Protein AF-A0A2E8UFW9-F1 (afdb_monomer)

Sequence (255 aa):
NLSNNISNIPIEFLPNAILEKDVGLELVCAWSDEFGTTNLWYRLLNIGKPVLAMAGTDMFVDFQRTPAIGSARIYAKHKSKNVNWSDYIESVKNGASFVTNGPMIEFKLNKTIEHGDIIKSGEQQFTLKVFSSVPVDKVEIIINGTSVKEFTGIKKGENKTFSGLLDIPSGGWIAARATGGETTWPSMDSYPFAHTSPIWINFVGSTEPNAKRVASEELTFAINELKNIAQETYKGENITALLEQFERAQDALKN

Solvent-accessible surface area (backbone atoms only — not comparable to full-atom values): 13566 Å² total; per-residue (Å²): 116,72,86,84,51,50,90,77,50,62,74,63,47,63,34,45,51,67,70,50,79,89,37,67,46,61,37,32,38,64,92,57,52,46,66,64,43,42,55,54,50,39,33,42,32,23,62,31,31,73,61,31,78,30,32,39,29,78,69,58,91,90,52,97,88,56,52,57,88,67,33,18,32,60,52,53,57,67,96,57,94,64,95,49,71,67,58,41,51,51,19,41,76,49,24,26,26,34,29,24,43,60,39,46,79,49,56,28,39,72,85,74,45,37,38,37,39,71,40,74,56,44,79,42,44,38,40,41,36,41,38,22,84,44,28,28,49,35,31,36,36,30,45,71,76,38,78,78,42,80,40,78,44,43,56,62,66,37,72,50,75,48,72,53,79,44,80,39,58,92,33,12,37,36,33,40,38,38,33,37,37,68,56,46,88,90,45,64,56,93,44,32,34,23,40,45,21,48,24,22,26,75,38,89,33,24,64,29,66,65,48,20,52,55,25,36,55,56,50,50,53,47,49,53,52,36,51,53,49,48,54,63,74,46,62,92,58,93,53,63,72,59,55,53,41,47,51,54,30,52,57,60,60,76,110

Secondary structure (DSSP, 8-state):
-GGGSGGGS-TTHHHHHHHSSS-EEEEEETT--HHHHHHHHHHHHHTT--PEEEEE----TT-TTSPPTTSSEEEE--SSSS--HHHHHHHHHTT-EEEESS-EEEEEETTTB-TT-EE-SEEEEEEEEEE-SS-EEEEEEEETTEEEEEEEEE-TT-EEEEEEEEEE-SSEEEEEEEE-----TT--SSS-EEEEPPEEESSSS---HHHHHHHHHHHHHHHHHHHHHHHHHTTTS--HHHHHHHHHHHHHHH-

pLDDT: mean 94.28, std 6.42, range [56.5, 98.81]

Radius of gyration: 18.72 Å; Cα contacts (8 Å, |Δi|>4): 569; chains: 1; bounding box: 43×46×54 Å

Nearest PDB structures (foldseek):
  5vg1-assembly2_B  TM=4.167E-01  e=3.992E-03  Jonesia denitrificans DSM 20603
  5gm6-assembly1_B  TM=4.170E-01  e=8.442E-03  Saccharomyces cerevisiae S288C
  6aee-assembly2_H  TM=4.920E-01  e=4.017E+00  Homo sapiens
  5h9x-assembly1_A  TM=3.356E-01  e=1.693E+00  Paenibacillus barengoltzii
  5h9y-assembly1_A  TM=3.653E-01  e=4.255E+00  Paenibacillus barengoltzii

Foldseek 3Di:
DLVVCLVVDPLCQLLCQQPHAAAEFELAEWPDDNVNSVLLVLLSLLLFRQHFHDHAHPDDPPDPQGQDGPLKDKDFDAPDPDDDPVRRSVRRSLLNIKIWSWKDKFKDWPVPDGTSAEDAFFKTKIKIKIFGQFWWQWKFKDWSRDGPDIDGTGHHGDIDMDIDMDGGDRWGWMKMKIWAGDDDPPNRDPITIMIGHTHGYRDRGTPDVVSLVVSLVSSLVSLVVSLVVCCVVQPPHPPPVSNVSSVVSNVSSVD

Structure (mmCIF, N/CA/C/O backbone):
data_AF-A0A2E8UFW9-F1
#
_entry.id   AF-A0A2E8UFW9-F1
#
loop_
_atom_site.group_PDB
_atom_site.id
_atom_site.type_symbol
_atom_site.label_atom_id
_atom_site.label_alt_id
_atom_site.label_comp_id
_atom_site.label_asym_id
_atom_site.label_entity_id
_atom_site.label_seq_id
_atom_site.pdbx_PDB_ins_code
_atom_site.Cartn_x
_atom_site.Cartn_y
_atom_site.Cartn_z
_atom_site.occupancy
_atom_site.B_iso_or_equiv
_atom_site.auth_seq_id
_atom_site.auth_comp_id
_atom_site.auth_asym_id
_atom_site.auth_atom_id
_atom_site.pdbx_PDB_model_num
ATOM 1 N N . ASN A 1 1 ? -7.529 -5.297 -13.301 1.00 56.50 1 ASN A N 1
ATOM 2 C CA . ASN A 1 1 ? -6.677 -6.357 -13.877 1.00 56.50 1 ASN A CA 1
ATOM 3 C C . ASN A 1 1 ? -5.388 -5.691 -14.331 1.00 56.50 1 ASN A C 1
ATOM 5 O O . ASN A 1 1 ? -5.497 -4.732 -15.086 1.00 56.50 1 ASN A O 1
ATOM 9 N N . LEU A 1 2 ? -4.222 -6.114 -13.825 1.00 70.94 2 LEU A N 1
ATOM 10 C CA . LEU A 1 2 ? -2.937 -5.456 -14.111 1.00 70.94 2 LEU A CA 1
ATOM 11 C C . LEU A 1 2 ? -2.675 -5.375 -15.622 1.00 70.94 2 LEU A C 1
ATOM 13 O O . LEU A 1 2 ? -2.232 -4.338 -16.098 1.00 70.94 2 LEU A O 1
ATOM 17 N N . SER A 1 3 ? -3.058 -6.414 -16.372 1.00 65.69 3 SER A N 1
ATOM 18 C CA . SER A 1 3 ? -2.831 -6.536 -17.817 1.00 65.69 3 SER A CA 1
ATOM 19 C C . SER A 1 3 ? -3.345 -5.367 -18.658 1.00 65.69 3 SER A C 1
ATOM 21 O O . SER A 1 3 ? -2.767 -5.069 -19.694 1.00 65.69 3 SER A O 1
ATOM 23 N N . ASN A 1 4 ? -4.420 -4.699 -18.233 1.00 68.31 4 ASN A N 1
ATOM 24 C CA . ASN A 1 4 ? -5.070 -3.669 -19.047 1.00 68.31 4 ASN A CA 1
ATOM 25 C C . ASN A 1 4 ? -4.434 -2.282 -18.890 1.00 68.31 4 ASN A C 1
ATOM 27 O O . ASN A 1 4 ? -4.731 -1.401 -19.686 1.00 68.31 4 ASN A O 1
ATOM 31 N N . ASN A 1 5 ? -3.583 -2.088 -17.875 1.00 80.94 5 ASN A N 1
ATOM 32 C CA . ASN A 1 5 ? -3.066 -0.773 -17.487 1.00 80.94 5 ASN A CA 1
ATOM 33 C C . ASN A 1 5 ? -1.530 -0.735 -17.397 1.00 80.94 5 ASN A C 1
ATOM 35 O O . ASN A 1 5 ? -0.984 0.193 -16.806 1.00 80.94 5 ASN A O 1
ATOM 39 N N . ILE A 1 6 ? -0.817 -1.723 -17.954 1.00 88.62 6 ILE A N 1
ATOM 40 C CA . ILE A 1 6 ? 0.654 -1.794 -17.859 1.00 88.62 6 ILE A CA 1
ATOM 41 C C . ILE A 1 6 ? 1.316 -0.556 -18.469 1.00 88.62 6 ILE A C 1
ATOM 43 O O . ILE A 1 6 ? 2.269 -0.040 -17.898 1.00 88.62 6 ILE A O 1
ATOM 47 N N . SER A 1 7 ? 0.771 -0.031 -19.569 1.00 87.06 7 SER A N 1
ATOM 48 C CA . SER A 1 7 ? 1.271 1.185 -20.223 1.00 87.06 7 SER A CA 1
ATOM 49 C C . SER A 1 7 ? 1.233 2.434 -19.337 1.00 87.06 7 SER A C 1
ATOM 51 O O . SER A 1 7 ? 1.898 3.413 -19.656 1.00 87.06 7 SER A O 1
ATOM 53 N N . ASN A 1 8 ? 0.458 2.420 -18.247 1.00 89.44 8 ASN A N 1
ATOM 54 C CA . ASN A 1 8 ? 0.370 3.535 -17.303 1.00 89.44 8 ASN A CA 1
ATOM 55 C C . ASN A 1 8 ? 1.422 3.438 -16.186 1.00 89.44 8 ASN A C 1
ATOM 57 O O . ASN A 1 8 ? 1.551 4.362 -15.387 1.00 89.44 8 ASN A O 1
ATOM 61 N N . ILE A 1 9 ? 2.156 2.325 -16.097 1.00 93.12 9 ILE A N 1
ATOM 62 C CA . ILE A 1 9 ? 3.259 2.165 -15.151 1.00 93.12 9 ILE A CA 1
ATOM 63 C C . ILE A 1 9 ? 4.507 2.801 -15.777 1.00 93.12 9 ILE A C 1
ATOM 65 O O . ILE A 1 9 ? 4.855 2.442 -16.905 1.00 93.12 9 ILE A O 1
ATOM 69 N N . PRO A 1 10 ? 5.222 3.701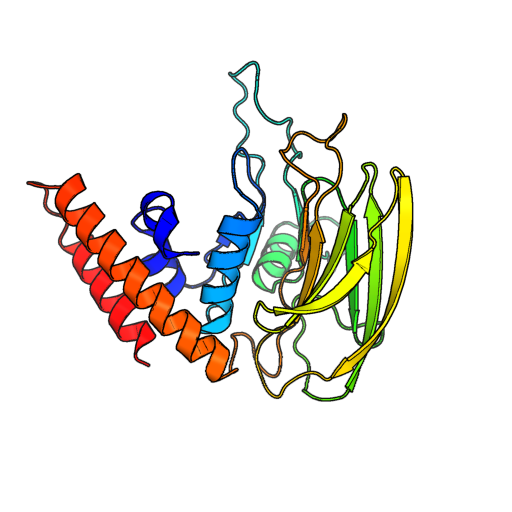 -15.074 1.00 93.00 10 PRO A N 1
ATOM 70 C CA . PRO A 1 10 ? 6.480 4.233 -15.583 1.00 93.00 10 PRO A CA 1
ATOM 71 C C . PRO A 1 10 ? 7.468 3.101 -15.893 1.00 93.00 10 PRO A C 1
ATOM 73 O O . PRO A 1 10 ? 7.648 2.196 -15.077 1.00 93.00 10 PRO A O 1
ATOM 76 N N . ILE A 1 11 ? 8.118 3.169 -17.058 1.00 95.12 11 ILE A N 1
ATOM 77 C CA . ILE A 1 11 ? 8.940 2.084 -17.630 1.00 95.12 11 ILE A CA 1
ATOM 78 C C . ILE A 1 11 ? 9.952 1.521 -16.621 1.00 95.12 11 ILE A C 1
ATOM 80 O O . ILE A 1 11 ? 10.077 0.307 -16.468 1.00 95.12 11 ILE A O 1
ATOM 84 N N . GLU A 1 12 ? 10.638 2.399 -15.892 1.00 94.44 12 GLU A N 1
ATOM 85 C CA . GLU A 1 12 ? 11.695 2.023 -14.947 1.00 94.44 12 GLU A CA 1
ATOM 86 C C . GLU A 1 12 ? 11.180 1.672 -13.545 1.00 94.44 12 GLU A C 1
ATOM 88 O O . GLU A 1 12 ? 11.941 1.188 -12.705 1.00 94.44 12 GLU A O 1
ATOM 93 N N . PHE A 1 13 ? 9.897 1.906 -13.253 1.00 96.38 13 PHE A N 1
ATOM 94 C CA . PHE A 1 13 ? 9.394 1.801 -11.886 1.00 96.38 13 PHE A CA 1
ATOM 95 C C . PHE A 1 13 ? 9.464 0.369 -11.345 1.00 96.38 13 PHE A C 1
ATOM 97 O O . PHE A 1 13 ? 9.980 0.176 -10.246 1.00 96.38 13 PHE A O 1
ATOM 104 N N . LEU A 1 14 ? 8.996 -0.646 -12.088 1.00 97.31 14 LEU A N 1
ATOM 105 C CA . LEU A 1 14 ? 9.020 -2.030 -11.582 1.00 97.31 14 LEU A CA 1
ATOM 106 C C . LEU A 1 14 ? 10.442 -2.554 -11.353 1.00 97.31 14 LEU A C 1
ATOM 108 O O . LEU A 1 14 ? 10.684 -3.089 -10.268 1.00 97.31 14 LEU A O 1
ATOM 112 N N . PRO A 1 15 ? 11.397 -2.395 -12.294 1.00 97.00 15 PRO A N 1
ATOM 113 C CA . PRO A 1 15 ? 12.772 -2.799 -12.034 1.00 97.00 15 PRO A CA 1
ATOM 114 C C . PRO A 1 15 ? 13.376 -2.095 -10.816 1.00 97.00 15 PRO A C 1
ATOM 116 O O . PRO A 1 15 ? 13.960 -2.764 -9.965 1.00 97.00 15 PRO A O 1
ATOM 119 N N . ASN A 1 16 ? 13.169 -0.781 -10.671 1.00 96.81 16 ASN A N 1
ATOM 120 C CA . ASN A 1 16 ? 13.630 -0.030 -9.501 1.00 96.81 16 ASN A CA 1
ATOM 121 C C . ASN A 1 16 ? 12.990 -0.547 -8.203 1.00 96.81 16 ASN A C 1
ATOM 123 O O . ASN A 1 16 ? 13.700 -0.862 -7.254 1.00 96.81 16 ASN A O 1
ATOM 127 N N . ALA A 1 17 ? 11.666 -0.710 -8.165 1.00 97.69 17 ALA A N 1
ATOM 128 C CA . ALA A 1 17 ? 10.938 -1.179 -6.985 1.00 97.69 17 ALA A CA 1
ATOM 129 C C . ALA A 1 17 ? 11.324 -2.605 -6.551 1.00 97.69 17 ALA A C 1
ATOM 131 O O . ALA A 1 17 ? 11.192 -2.962 -5.379 1.00 97.69 17 ALA A O 1
ATOM 132 N N . ILE A 1 18 ? 11.795 -3.434 -7.486 1.00 97.69 18 ILE A N 1
ATOM 133 C CA . ILE A 1 18 ? 12.258 -4.796 -7.206 1.00 97.69 18 ILE A CA 1
ATOM 134 C C . ILE A 1 18 ? 13.720 -4.811 -6.755 1.00 97.69 18 ILE A C 1
ATOM 136 O O . ILE A 1 18 ? 14.075 -5.597 -5.874 1.00 97.69 18 ILE A O 1
ATOM 140 N N . LEU A 1 19 ? 14.581 -3.995 -7.355 1.00 97.19 19 LEU A N 1
ATOM 141 C CA . LEU A 1 19 ? 16.027 -4.073 -7.140 1.00 97.19 19 LEU A CA 1
ATOM 142 C C . LEU A 1 19 ? 16.510 -3.189 -5.992 1.00 97.19 19 LEU A C 1
ATOM 144 O O . LEU A 1 19 ? 17.417 -3.584 -5.259 1.00 97.19 19 LEU A O 1
ATOM 148 N N . GLU A 1 20 ? 15.882 -2.033 -5.811 1.00 96.69 20 GLU A N 1
ATOM 149 C CA . GLU A 1 20 ? 16.347 -1.002 -4.896 1.00 96.69 20 GLU A CA 1
ATOM 150 C C . GLU A 1 20 ? 15.612 -1.036 -3.552 1.00 96.69 20 GLU A C 1
ATOM 152 O O . GLU A 1 20 ? 14.535 -1.617 -3.388 1.00 96.69 20 GLU A O 1
ATOM 157 N N . LYS A 1 21 ? 16.234 -0.413 -2.550 1.00 93.69 21 LYS A N 1
ATOM 158 C CA . LYS A 1 21 ? 15.649 -0.213 -1.219 1.00 93.69 21 LYS A CA 1
ATOM 159 C C . LYS A 1 21 ? 15.054 1.185 -1.114 1.00 93.69 21 LYS A C 1
ATOM 161 O O . LYS A 1 21 ? 15.438 2.080 -1.857 1.00 93.69 21 LYS A O 1
ATOM 166 N N . ASP A 1 22 ? 14.151 1.365 -0.154 1.00 92.50 22 ASP A N 1
ATOM 167 C CA . ASP A 1 22 ? 13.522 2.655 0.156 1.00 92.50 22 ASP A CA 1
ATOM 168 C C . ASP A 1 22 ? 12.801 3.306 -1.042 1.00 92.50 22 ASP A C 1
ATOM 170 O O . ASP A 1 22 ? 12.656 4.527 -1.104 1.00 92.50 22 ASP A O 1
ATOM 174 N N . VAL A 1 23 ? 12.325 2.492 -1.991 1.00 96.75 23 VAL A N 1
ATOM 175 C CA . VAL A 1 23 ? 11.481 2.960 -3.095 1.00 96.75 23 VAL A CA 1
ATOM 176 C C . VAL A 1 23 ? 10.085 3.261 -2.559 1.00 96.75 23 VAL A C 1
ATOM 178 O O . VAL A 1 23 ? 9.475 2.427 -1.887 1.00 96.75 23 VAL A O 1
ATOM 181 N N . GLY A 1 24 ? 9.579 4.452 -2.866 1.00 96.06 24 GLY A N 1
ATOM 182 C CA . GLY A 1 24 ? 8.211 4.860 -2.568 1.00 96.06 24 GLY A CA 1
ATOM 183 C C . GLY A 1 24 ? 7.308 4.773 -3.793 1.00 96.06 24 GLY A C 1
ATOM 184 O O . GLY A 1 24 ? 7.756 4.989 -4.917 1.00 96.06 24 GLY A O 1
ATOM 185 N N . LEU A 1 25 ? 6.031 4.480 -3.563 1.00 97.00 25 LEU A N 1
ATOM 186 C CA . LEU A 1 25 ? 4.977 4.544 -4.570 1.00 97.00 25 LEU A CA 1
ATOM 187 C C . LEU A 1 25 ? 3.841 5.411 -4.042 1.00 97.00 25 LEU A C 1
ATOM 189 O O . LEU A 1 25 ? 3.280 5.127 -2.981 1.00 97.00 25 LEU A O 1
ATOM 193 N N . GLU A 1 26 ? 3.510 6.472 -4.771 1.00 95.94 26 GLU A N 1
ATOM 194 C CA . GLU A 1 26 ? 2.414 7.356 -4.395 1.00 95.94 26 GLU A CA 1
ATOM 195 C C . GLU A 1 26 ? 1.072 6.666 -4.622 1.00 95.94 26 GLU A C 1
ATOM 197 O O . GLU A 1 26 ? 0.642 6.487 -5.755 1.00 95.94 26 GLU A O 1
ATOM 202 N N . LEU A 1 27 ? 0.410 6.258 -3.540 1.00 96.69 27 LEU A N 1
ATOM 203 C CA . LEU A 1 27 ? -0.924 5.655 -3.620 1.00 96.69 27 LEU A CA 1
ATOM 204 C C . LEU A 1 27 ? -2.017 6.711 -3.753 1.00 96.69 27 LEU A C 1
ATOM 206 O O . LEU A 1 27 ? -3.120 6.376 -4.160 1.00 96.69 27 LEU A O 1
ATOM 210 N N . VAL A 1 28 ? -1.710 7.944 -3.345 1.00 95.38 28 VAL A N 1
ATOM 211 C CA . VAL A 1 28 ? -2.592 9.107 -3.409 1.00 95.38 28 VAL A CA 1
ATOM 212 C C . VAL A 1 28 ? -1.786 10.249 -4.011 1.00 95.38 28 VAL A C 1
ATOM 214 O O . VAL A 1 28 ? -0.843 10.735 -3.380 1.00 95.38 28 VAL A O 1
ATOM 217 N N . CYS A 1 29 ? -2.133 10.656 -5.223 1.00 92.81 29 CYS A N 1
ATOM 218 C CA . CYS A 1 29 ? -1.464 11.721 -5.954 1.00 92.81 29 CYS A CA 1
ATOM 219 C C . CYS A 1 29 ? -2.456 12.473 -6.845 1.00 92.81 29 CYS A C 1
ATOM 221 O O . CYS A 1 29 ? -3.579 12.021 -7.067 1.00 92.81 29 CYS A O 1
ATOM 223 N N . ALA A 1 30 ? -2.067 13.638 -7.364 1.00 87.75 30 ALA A N 1
ATOM 224 C CA . ALA A 1 30 ? -2.872 14.271 -8.397 1.00 87.75 30 ALA A CA 1
ATOM 225 C C . ALA A 1 30 ? -3.030 13.319 -9.587 1.00 87.75 30 ALA A C 1
ATOM 227 O O . ALA A 1 30 ? -2.054 12.822 -10.144 1.00 87.75 30 ALA A O 1
ATOM 228 N N . TRP A 1 31 ? -4.283 13.096 -9.984 1.00 81.38 31 TRP A N 1
ATOM 229 C CA . TRP A 1 31 ? -4.638 12.309 -11.167 1.00 81.38 31 TRP A CA 1
ATOM 230 C C . TRP A 1 31 ? -4.193 10.837 -11.119 1.00 81.38 31 TRP A C 1
ATOM 232 O O . TRP A 1 31 ? -4.181 10.177 -12.161 1.00 81.38 31 TRP A O 1
ATOM 242 N N . SER A 1 32 ? -3.875 10.301 -9.934 1.00 83.44 32 SER A N 1
ATOM 243 C CA . SER A 1 32 ? -3.746 8.857 -9.747 1.00 83.44 32 SER A CA 1
ATOM 244 C C . SER A 1 32 ? -5.111 8.168 -9.732 1.00 83.44 32 SER A C 1
ATOM 246 O O . SER A 1 32 ? -6.143 8.787 -9.494 1.00 83.44 32 SER A O 1
ATOM 248 N N . ASP A 1 33 ? -5.108 6.861 -9.991 1.00 90.12 33 ASP A N 1
ATOM 249 C CA . ASP A 1 33 ? -6.184 5.974 -9.550 1.00 90.12 33 ASP A CA 1
ATOM 250 C C . ASP A 1 33 ? -5.689 5.211 -8.321 1.00 90.12 33 ASP A C 1
ATOM 252 O O . ASP A 1 33 ? -4.849 4.309 -8.435 1.00 90.12 33 ASP A O 1
ATOM 256 N N . GLU A 1 34 ? -6.200 5.568 -7.143 1.00 94.31 34 GLU A N 1
ATOM 257 C CA . GLU A 1 34 ? -5.738 5.031 -5.861 1.00 94.31 34 GLU A CA 1
ATOM 258 C C . GLU A 1 34 ? -5.883 3.504 -5.833 1.00 94.31 34 GLU A C 1
ATOM 260 O O . GLU A 1 34 ? -5.012 2.802 -5.312 1.00 94.31 34 GLU A O 1
ATOM 265 N N . PHE A 1 35 ? -6.941 2.951 -6.441 1.00 93.56 35 PHE A N 1
ATOM 266 C CA . PHE A 1 35 ? -7.123 1.504 -6.561 1.00 93.56 35 PHE A CA 1
ATOM 267 C C . PHE A 1 35 ? -6.088 0.857 -7.479 1.00 93.56 35 PHE A C 1
ATOM 269 O O . PHE A 1 35 ? -5.510 -0.169 -7.106 1.00 93.56 35 PHE A O 1
ATOM 276 N N . GLY A 1 36 ? -5.855 1.404 -8.670 1.00 92.94 36 GLY A N 1
ATOM 277 C CA . GLY A 1 36 ? -4.850 0.916 -9.611 1.00 92.94 36 GLY A CA 1
ATOM 278 C C . GLY A 1 36 ? -3.461 0.871 -8.981 1.00 92.94 36 GLY A C 1
ATOM 279 O O . GLY A 1 36 ? -2.820 -0.186 -8.966 1.00 92.94 36 GLY A O 1
ATOM 280 N N . THR A 1 37 ? -3.039 1.978 -8.371 1.00 94.75 37 THR A N 1
ATOM 281 C CA . THR A 1 37 ? -1.715 2.084 -7.754 1.00 94.75 37 THR A CA 1
ATOM 282 C C . THR A 1 37 ? -1.588 1.216 -6.503 1.00 94.75 37 THR A C 1
ATOM 284 O O . THR A 1 37 ? -0.596 0.504 -6.347 1.00 94.75 37 THR A O 1
ATOM 287 N N . THR A 1 38 ? -2.620 1.162 -5.653 1.00 97.31 38 THR A N 1
ATOM 288 C CA . THR A 1 38 ? -2.655 0.271 -4.477 1.00 97.31 38 THR A CA 1
ATOM 289 C C . THR A 1 38 ? -2.578 -1.203 -4.873 1.00 97.31 38 THR A C 1
ATOM 291 O O . THR A 1 38 ? -1.897 -1.993 -4.225 1.00 97.31 38 THR A O 1
ATOM 294 N N . ASN A 1 39 ? -3.233 -1.596 -5.965 1.00 96.38 39 ASN A N 1
ATOM 295 C CA . ASN A 1 39 ? -3.162 -2.964 -6.469 1.00 96.38 39 ASN A CA 1
ATOM 296 C C . ASN A 1 39 ? -1.750 -3.329 -6.948 1.00 96.38 39 ASN A C 1
ATOM 298 O O . ASN A 1 39 ? -1.302 -4.457 -6.721 1.00 96.38 39 ASN A O 1
ATOM 302 N N . LEU A 1 40 ? -1.041 -2.410 -7.609 1.00 97.19 40 LEU A N 1
ATOM 303 C CA . LEU A 1 40 ? 0.364 -2.623 -7.952 1.00 97.19 40 LEU A CA 1
ATOM 304 C C . LEU A 1 40 ? 1.232 -2.707 -6.690 1.00 97.19 40 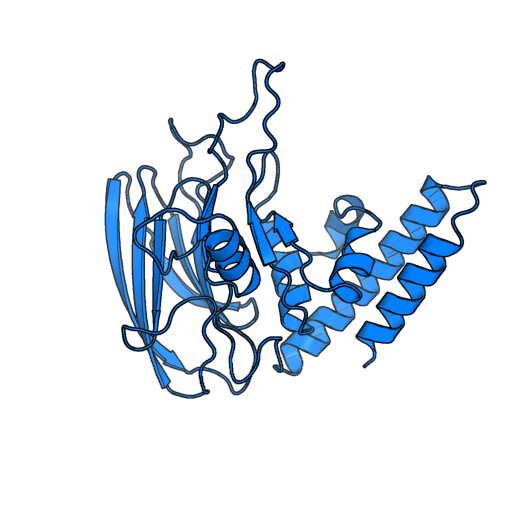LEU A C 1
ATOM 306 O O . LEU A 1 40 ? 2.044 -3.622 -6.553 1.00 97.19 40 LEU A O 1
ATOM 310 N N . TRP A 1 41 ? 1.006 -1.803 -5.740 1.00 98.25 41 TRP A N 1
ATOM 311 C CA . TRP A 1 41 ? 1.697 -1.791 -4.459 1.00 98.25 41 TRP A CA 1
ATOM 312 C C . TRP A 1 41 ? 1.549 -3.117 -3.705 1.00 98.25 41 TRP A C 1
ATOM 314 O O . TRP A 1 41 ? 2.547 -3.689 -3.277 1.00 98.25 41 TRP A O 1
ATOM 324 N N . TYR A 1 42 ? 0.342 -3.687 -3.635 1.00 98.62 42 TYR A N 1
ATOM 325 C CA . TYR A 1 42 ? 0.116 -4.995 -3.013 1.00 98.62 42 TYR A CA 1
ATOM 326 C C . TYR A 1 42 ? 0.937 -6.114 -3.653 1.00 98.62 42 TYR A C 1
ATOM 328 O O . TYR A 1 42 ? 1.440 -6.975 -2.937 1.00 98.62 42 TYR A O 1
ATOM 336 N N . ARG A 1 43 ? 1.113 -6.108 -4.980 1.00 98.12 43 ARG A N 1
ATOM 337 C CA . ARG A 1 43 ? 1.951 -7.104 -5.671 1.00 98.12 43 ARG A CA 1
ATOM 338 C C . ARG A 1 43 ? 3.406 -6.992 -5.227 1.00 98.12 43 ARG A C 1
ATOM 340 O O . ARG A 1 43 ? 4.028 -8.005 -4.925 1.00 98.12 43 ARG A O 1
ATOM 347 N N . LEU A 1 44 ? 3.915 -5.766 -5.116 1.00 98.50 44 LEU A N 1
ATOM 348 C CA . LEU A 1 44 ? 5.270 -5.493 -4.632 1.00 98.50 44 LEU A CA 1
ATOM 349 C C . LEU A 1 44 ? 5.441 -5.938 -3.169 1.00 98.50 44 LEU A C 1
ATOM 351 O O . LEU A 1 44 ? 6.398 -6.645 -2.851 1.00 98.50 44 LEU A O 1
ATOM 355 N N . LEU A 1 45 ? 4.473 -5.637 -2.297 1.00 98.62 45 LEU A N 1
ATOM 356 C CA . LEU A 1 45 ? 4.487 -6.131 -0.916 1.00 98.62 45 LEU A CA 1
ATOM 357 C C . LEU A 1 45 ? 4.466 -7.664 -0.856 1.00 98.62 45 LEU A C 1
ATOM 359 O O . LEU A 1 45 ? 5.207 -8.259 -0.072 1.00 98.62 45 LEU A O 1
ATOM 363 N N . ASN A 1 46 ? 3.643 -8.305 -1.692 1.00 98.50 46 ASN A N 1
ATOM 364 C CA . ASN A 1 46 ? 3.442 -9.753 -1.718 1.00 98.50 46 ASN A CA 1
ATOM 365 C C . ASN A 1 46 ? 4.689 -10.530 -2.160 1.00 98.50 46 ASN A C 1
ATOM 367 O O . ASN A 1 46 ? 4.907 -11.626 -1.651 1.00 98.50 46 ASN A O 1
ATOM 371 N N . ILE A 1 47 ? 5.540 -9.961 -3.023 1.00 98.00 47 ILE A N 1
ATOM 372 C CA . ILE A 1 47 ? 6.857 -10.541 -3.354 1.00 98.00 47 ILE A CA 1
ATOM 373 C C . ILE A 1 47 ? 7.943 -10.238 -2.309 1.00 98.00 47 ILE A C 1
ATOM 375 O O . ILE A 1 47 ? 9.112 -10.567 -2.510 1.00 98.00 47 ILE A O 1
ATOM 379 N N . GLY A 1 48 ? 7.580 -9.592 -1.201 1.00 97.00 48 GLY A N 1
ATOM 380 C CA . GLY A 1 48 ? 8.502 -9.278 -0.117 1.00 97.00 48 GLY A CA 1
ATOM 381 C C . GLY A 1 48 ? 9.234 -7.947 -0.259 1.00 97.00 48 GLY A C 1
ATOM 382 O O . GLY A 1 48 ? 10.173 -7.707 0.496 1.00 97.00 48 GLY A O 1
ATOM 383 N N . LYS A 1 49 ? 8.831 -7.069 -1.189 1.00 97.62 49 LYS A N 1
ATOM 384 C CA . LYS A 1 49 ? 9.436 -5.739 -1.342 1.00 97.62 49 LYS A CA 1
ATOM 385 C C . LYS A 1 49 ? 8.678 -4.720 -0.489 1.00 97.62 49 LYS A C 1
ATOM 387 O O . LYS A 1 49 ? 7.510 -4.458 -0.773 1.00 97.62 49 LYS A O 1
ATOM 392 N N . PRO A 1 50 ? 9.304 -4.127 0.546 1.00 96.69 50 PRO A N 1
ATOM 393 C CA . PRO A 1 50 ? 8.654 -3.155 1.421 1.00 96.69 50 PRO A CA 1
ATOM 394 C C . PRO A 1 50 ? 8.625 -1.769 0.761 1.00 96.69 50 PRO A C 1
ATOM 396 O O . PRO A 1 50 ? 9.219 -0.817 1.258 1.00 96.69 50 PRO A O 1
ATOM 399 N N . VAL A 1 51 ? 7.963 -1.668 -0.392 1.00 98.19 51 VAL A N 1
ATOM 400 C CA . VAL A 1 51 ? 7.770 -0.395 -1.093 1.00 98.19 51 VAL A CA 1
ATOM 401 C C . VAL A 1 51 ? 6.941 0.523 -0.202 1.00 98.19 51 VAL A C 1
ATOM 403 O O . VAL A 1 51 ? 5.899 0.118 0.318 1.00 98.19 51 VAL A O 1
ATOM 406 N N . LEU A 1 52 ? 7.412 1.748 0.004 1.00 98.00 52 LEU A N 1
ATOM 407 C CA . LEU A 1 52 ? 6.795 2.693 0.929 1.00 98.00 52 LEU A CA 1
ATOM 408 C C . LEU A 1 52 ? 5.504 3.244 0.317 1.00 98.00 52 LEU A C 1
ATOM 410 O O . LEU A 1 52 ? 5.506 3.695 -0.829 1.00 98.00 52 LEU A O 1
ATOM 414 N N . ALA A 1 53 ? 4.410 3.232 1.080 1.00 97.69 53 ALA A N 1
ATOM 415 C CA . ALA A 1 53 ? 3.203 3.953 0.693 1.00 97.69 53 ALA A CA 1
ATOM 416 C C . ALA A 1 53 ? 3.467 5.456 0.818 1.00 97.69 53 ALA A C 1
ATOM 418 O O . ALA A 1 53 ? 3.726 5.956 1.915 1.00 97.69 53 ALA A O 1
ATOM 419 N N . MET A 1 54 ? 3.395 6.164 -0.304 1.00 97.38 54 MET A N 1
ATOM 420 C CA . MET A 1 54 ? 3.630 7.602 -0.380 1.00 97.38 54 MET A CA 1
ATOM 421 C C . MET A 1 54 ? 2.363 8.340 -0.801 1.00 97.38 54 MET A C 1
ATOM 423 O O . MET A 1 54 ? 1.411 7.751 -1.320 1.00 97.38 54 MET A O 1
ATOM 427 N N . ALA A 1 55 ? 2.356 9.644 -0.563 1.00 96.75 55 ALA A N 1
ATOM 428 C CA . ALA A 1 55 ? 1.347 10.539 -1.093 1.00 96.75 55 ALA A CA 1
ATOM 429 C C . ALA A 1 55 ? 1.940 11.931 -1.276 1.00 96.75 55 ALA A C 1
ATOM 431 O O . ALA A 1 55 ? 2.675 12.413 -0.410 1.00 96.75 55 ALA A O 1
ATOM 432 N N . GLY A 1 56 ? 1.562 12.581 -2.365 1.00 93.44 56 GLY A N 1
ATOM 433 C CA . GLY A 1 56 ? 2.044 13.899 -2.735 1.00 93.44 56 GLY A CA 1
ATOM 434 C C . GLY A 1 56 ? 1.015 14.568 -3.622 1.00 93.44 56 GLY A C 1
ATOM 435 O O . GLY A 1 56 ? 0.386 13.934 -4.449 1.00 93.44 56 GLY A O 1
ATOM 436 N N . THR A 1 57 ? 0.769 15.858 -3.418 1.00 91.38 57 THR A N 1
ATOM 437 C CA . THR A 1 57 ? -0.230 16.569 -4.235 1.00 91.38 57 THR A CA 1
ATOM 438 C C . THR A 1 57 ? 0.225 16.747 -5.687 1.00 91.38 57 THR A C 1
ATOM 440 O O . THR A 1 57 ? -0.611 17.066 -6.516 1.00 91.38 57 THR A O 1
ATOM 443 N N . ASP A 1 58 ? 1.522 16.593 -5.975 1.00 90.06 58 ASP A N 1
ATOM 444 C CA . ASP A 1 58 ? 2.147 16.985 -7.247 1.00 90.06 58 ASP A CA 1
ATOM 445 C C . ASP A 1 58 ? 1.662 18.371 -7.708 1.00 90.06 58 ASP A C 1
ATOM 447 O O . ASP A 1 58 ? 0.942 18.557 -8.686 1.00 90.06 58 ASP A O 1
ATOM 451 N N . MET A 1 59 ? 1.917 19.367 -6.858 1.00 85.12 59 MET A N 1
ATOM 452 C CA . MET A 1 59 ? 1.271 20.666 -6.979 1.00 85.12 59 MET A CA 1
ATOM 453 C C . MET A 1 59 ? 1.885 21.503 -8.107 1.00 85.12 59 MET A C 1
ATOM 455 O O . MET A 1 59 ? 3.019 21.965 -7.995 1.00 85.12 59 MET A O 1
ATOM 459 N N . PHE A 1 60 ? 1.072 21.820 -9.115 1.00 86.06 60 PHE A N 1
ATOM 460 C CA . PHE A 1 60 ? 1.388 22.832 -10.125 1.00 86.06 60 PHE A CA 1
ATOM 461 C C . PHE A 1 60 ? 0.754 24.182 -9.746 1.00 86.06 60 PHE A C 1
ATOM 463 O O . PHE A 1 60 ? -0.473 24.309 -9.670 1.00 86.06 60 PHE A O 1
ATOM 470 N N . VAL A 1 61 ? 1.598 25.187 -9.477 1.00 81.50 61 VAL A N 1
ATOM 471 C CA . VAL A 1 61 ? 1.215 26.553 -9.044 1.00 81.50 61 VAL A CA 1
ATOM 472 C C . VAL A 1 61 ? 0.702 27.448 -10.175 1.00 81.50 61 VAL A C 1
ATOM 474 O O . VAL A 1 61 ? 0.108 28.491 -9.915 1.00 81.50 61 VAL A O 1
ATOM 477 N N . ASP A 1 62 ? 0.969 27.075 -11.419 1.00 84.44 62 ASP A N 1
ATOM 478 C CA . ASP A 1 62 ? 0.761 27.868 -12.631 1.00 84.44 62 ASP A CA 1
ATOM 479 C C . ASP A 1 62 ? -0.506 27.477 -13.413 1.00 84.44 62 ASP A C 1
ATOM 481 O O . ASP A 1 62 ? -0.859 28.129 -14.396 1.00 84.44 62 ASP A O 1
ATOM 485 N N . PHE A 1 63 ? -1.246 26.467 -12.945 1.00 79.50 63 PHE A N 1
ATOM 486 C CA . PHE A 1 63 ? -2.488 25.994 -13.557 1.00 79.50 63 PHE A CA 1
ATOM 487 C C . PHE A 1 63 ? -3.717 26.366 -12.719 1.00 79.50 63 PHE A C 1
ATOM 489 O O . PHE A 1 63 ? -3.756 26.191 -11.506 1.00 79.50 63 PHE A O 1
ATOM 496 N N . GLN A 1 64 ? -4.786 26.817 -13.382 1.00 74.81 64 GLN A N 1
ATOM 497 C CA . GLN A 1 64 ? -6.031 27.229 -12.716 1.00 74.81 64 GLN A CA 1
ATOM 498 C C . GLN A 1 64 ? -6.869 26.050 -12.170 1.00 74.81 64 GLN A C 1
ATOM 500 O O . GLN A 1 64 ? -7.779 26.258 -11.369 1.00 74.81 64 GLN A O 1
ATOM 505 N N . ARG A 1 65 ? -6.606 24.813 -12.613 1.00 75.81 65 ARG A N 1
ATOM 506 C CA . ARG A 1 65 ? -7.418 23.624 -12.295 1.00 75.81 65 ARG A CA 1
ATOM 507 C C . ARG A 1 65 ? -6.556 22.458 -11.806 1.00 75.81 65 ARG A C 1
ATOM 509 O O . ARG A 1 65 ? -6.562 21.386 -12.405 1.00 75.81 65 ARG A O 1
ATOM 516 N N . THR A 1 66 ? -5.826 22.677 -10.721 1.00 84.12 66 THR A N 1
ATOM 517 C CA . THR A 1 66 ? -5.028 21.647 -10.041 1.00 84.12 66 THR A CA 1
ATOM 518 C C . THR A 1 66 ? -5.535 21.401 -8.625 1.00 84.12 66 THR A C 1
ATOM 520 O O . THR A 1 66 ? -6.191 22.276 -8.043 1.00 84.12 66 THR A O 1
ATOM 523 N N . PRO A 1 67 ? -5.302 20.202 -8.062 1.00 86.50 67 PRO A N 1
ATOM 524 C CA . PRO A 1 67 ? -5.616 19.946 -6.666 1.00 86.50 67 PRO A CA 1
ATOM 525 C C . PRO A 1 67 ? -4.894 20.947 -5.754 1.00 86.50 67 PRO A C 1
ATOM 527 O O . PRO A 1 67 ? -3.720 21.262 -5.951 1.00 86.50 67 PRO A O 1
ATOM 530 N N . ALA A 1 68 ? -5.595 21.459 -4.741 1.00 87.88 68 ALA A N 1
ATOM 531 C CA . ALA A 1 68 ? -4.985 22.351 -3.762 1.00 87.88 68 ALA A CA 1
ATOM 532 C C . ALA A 1 68 ? -3.886 21.625 -2.972 1.00 87.88 68 ALA A C 1
ATOM 534 O O . ALA A 1 68 ? -3.973 20.412 -2.750 1.00 87.88 68 ALA A O 1
ATOM 535 N N . ILE A 1 69 ? -2.885 22.381 -2.498 1.00 89.44 69 ILE A N 1
ATOM 536 C CA . ILE A 1 69 ? -1.812 21.856 -1.640 1.00 89.44 69 ILE A CA 1
ATOM 537 C C . ILE A 1 69 ? -2.418 21.083 -0.470 1.00 89.44 69 ILE A C 1
ATOM 539 O O . ILE A 1 69 ? -3.269 21.592 0.263 1.00 89.44 69 ILE A O 1
ATOM 543 N N . GLY A 1 70 ? -1.927 19.861 -0.277 1.00 89.94 70 GLY A N 1
ATOM 544 C CA . GLY A 1 70 ? -2.357 18.997 0.810 1.00 89.94 70 GLY A CA 1
ATOM 545 C C . GLY A 1 70 ? -3.664 18.272 0.520 1.00 89.94 70 GLY A C 1
ATOM 546 O O . GLY A 1 70 ? -4.262 17.763 1.460 1.00 89.94 70 GLY A O 1
ATOM 547 N N . SER A 1 71 ? -4.115 18.211 -0.734 1.00 91.25 71 SER A N 1
ATOM 548 C CA . SER A 1 71 ? -5.195 17.312 -1.166 1.00 91.25 71 SER A CA 1
ATOM 549 C C . SER A 1 71 ? -4.782 15.847 -1.054 1.00 91.25 71 SER A C 1
ATOM 551 O O . SER A 1 71 ? -5.589 15.059 -0.588 1.00 91.25 71 SER A O 1
ATOM 553 N N . ALA A 1 72 ? -3.520 15.515 -1.336 1.00 95.12 72 ALA A N 1
ATOM 554 C CA . ALA A 1 72 ? -2.894 14.231 -1.019 1.00 95.12 72 ALA A CA 1
ATOM 555 C C . ALA A 1 72 ? -1.868 14.399 0.111 1.00 95.12 72 ALA A C 1
ATOM 557 O O . ALA A 1 72 ? -1.067 15.340 0.097 1.00 95.12 72 ALA A O 1
ATOM 558 N N . ARG A 1 73 ? -1.918 13.522 1.121 1.00 95.75 73 ARG A N 1
ATOM 559 C CA . ARG A 1 73 ? -1.123 13.640 2.354 1.00 95.75 73 ARG A CA 1
ATOM 560 C C . ARG A 1 73 ? -0.606 12.291 2.821 1.00 95.75 73 ARG A C 1
ATOM 562 O O . ARG A 1 73 ? -1.326 11.296 2.781 1.00 95.75 73 ARG A O 1
ATOM 569 N N . ILE A 1 74 ? 0.599 12.310 3.378 1.00 96.94 74 ILE A N 1
ATOM 570 C CA . ILE A 1 74 ? 1.155 11.236 4.194 1.00 96.94 74 ILE A CA 1
ATOM 571 C C . ILE A 1 74 ? 1.347 11.746 5.625 1.00 96.94 74 ILE A C 1
ATOM 573 O O . ILE A 1 74 ? 1.994 12.767 5.867 1.00 96.94 74 ILE A O 1
ATOM 577 N N . TYR A 1 75 ? 0.782 11.023 6.583 1.00 96.25 75 TYR A N 1
ATOM 578 C CA . TYR A 1 75 ? 0.992 11.258 8.006 1.00 96.25 75 TYR A CA 1
ATOM 579 C C . TYR A 1 75 ? 1.945 10.201 8.534 1.00 96.25 75 TYR A C 1
ATOM 581 O O . TYR A 1 75 ? 1.738 9.018 8.283 1.00 96.25 75 TYR A O 1
ATOM 589 N N . ALA A 1 76 ? 2.967 10.622 9.275 1.00 94.69 76 ALA A N 1
ATOM 590 C CA . ALA A 1 76 ? 3.912 9.726 9.926 1.00 94.69 76 ALA A CA 1
ATOM 591 C C . ALA A 1 76 ? 3.888 9.949 11.436 1.00 94.69 76 ALA A C 1
ATOM 593 O O . ALA A 1 76 ? 3.728 11.077 11.914 1.00 94.69 76 ALA A O 1
ATOM 594 N N . LYS A 1 77 ? 4.034 8.864 12.190 1.00 89.44 77 LYS A N 1
ATOM 595 C CA . LYS A 1 77 ? 4.058 8.908 13.647 1.00 89.44 77 LYS A CA 1
ATOM 596 C C . LYS A 1 77 ? 5.340 9.577 14.112 1.00 89.44 77 LYS A C 1
ATOM 598 O O . LYS A 1 77 ? 6.426 9.152 13.748 1.00 89.44 77 LYS A O 1
ATOM 603 N N . HIS A 1 78 ? 5.221 10.591 14.959 1.00 84.06 78 HIS A N 1
ATOM 604 C CA . HIS A 1 78 ? 6.388 11.275 15.500 1.00 84.06 78 HIS A CA 1
ATOM 605 C C . HIS A 1 78 ? 6.707 10.786 16.914 1.00 84.06 78 HIS A C 1
ATOM 607 O O . HIS A 1 78 ? 5.824 10.757 17.774 1.00 84.06 78 HIS A O 1
ATOM 613 N N . LYS A 1 79 ? 7.960 10.384 17.166 1.00 76.50 79 LYS A N 1
ATOM 614 C CA . LYS A 1 79 ? 8.405 9.899 18.490 1.00 76.50 79 LYS A CA 1
ATOM 615 C C . LYS A 1 79 ? 8.564 11.048 19.494 1.00 76.50 79 LYS A C 1
ATOM 617 O O . LYS A 1 79 ? 8.360 10.860 20.692 1.00 76.50 79 LYS A O 1
ATOM 622 N N . SER A 1 80 ? 8.936 12.233 19.007 1.00 78.69 80 SER A N 1
ATOM 623 C CA . SER A 1 80 ? 9.207 13.426 19.813 1.00 78.69 80 SER A CA 1
ATOM 624 C C . SER A 1 80 ? 8.054 14.430 19.752 1.00 78.69 80 SER A C 1
ATOM 626 O O . SER A 1 80 ? 7.307 14.490 18.780 1.00 78.69 80 SER A O 1
ATOM 628 N N . LYS A 1 81 ? 7.929 15.277 20.781 1.00 79.56 81 LYS A N 1
ATOM 629 C CA . LYS A 1 81 ? 7.001 16.423 20.758 1.00 79.56 81 LYS A CA 1
ATOM 630 C C . LYS A 1 81 ? 7.453 17.529 19.799 1.00 79.56 81 LYS A C 1
ATOM 632 O O . LYS A 1 81 ? 6.620 18.295 19.328 1.00 79.56 81 LYS A O 1
ATOM 637 N N . ASN A 1 82 ? 8.754 17.621 19.526 1.00 85.56 82 ASN A N 1
ATOM 638 C CA . ASN A 1 82 ? 9.321 18.639 18.645 1.00 85.56 82 ASN A CA 1
ATOM 639 C C . ASN A 1 82 ? 9.495 18.057 17.253 1.00 85.56 82 ASN A C 1
ATOM 641 O O . ASN A 1 82 ? 10.156 17.030 17.133 1.00 85.56 82 ASN A O 1
ATOM 645 N N . VAL A 1 83 ? 8.968 18.717 16.221 1.00 81.81 83 VAL A N 1
ATOM 646 C CA . VAL A 1 83 ? 9.141 18.300 14.820 1.00 81.81 83 VAL A CA 1
ATOM 647 C C . VAL A 1 83 ? 10.630 18.166 14.490 1.00 81.81 83 VAL A C 1
ATOM 649 O O . VAL A 1 83 ? 11.399 19.108 14.668 1.00 81.81 83 VAL A O 1
ATOM 652 N N . ASN A 1 84 ? 11.022 16.986 14.014 1.00 88.75 84 ASN A N 1
ATOM 653 C CA . ASN A 1 84 ? 12.369 16.678 13.549 1.00 88.75 84 ASN A CA 1
ATOM 654 C C . ASN A 1 84 ? 12.250 15.935 12.216 1.00 88.75 84 ASN A C 1
ATOM 656 O O . ASN A 1 84 ? 11.525 14.947 12.109 1.00 88.75 84 ASN A O 1
ATOM 660 N N . TRP A 1 85 ? 12.945 16.436 11.197 1.00 91.44 85 TRP A N 1
ATOM 661 C CA . TRP A 1 85 ? 12.866 15.903 9.841 1.00 91.44 85 TRP A CA 1
ATOM 662 C C . TRP A 1 85 ? 13.442 14.489 9.713 1.00 91.44 85 TRP A C 1
ATOM 664 O O . TRP A 1 85 ? 12.865 13.649 9.026 1.00 91.44 85 TRP A O 1
ATOM 674 N N . SER A 1 86 ? 14.538 14.200 10.413 1.00 91.81 86 SER A N 1
ATOM 675 C CA . SER A 1 86 ? 15.166 12.877 10.406 1.00 91.81 86 SER A CA 1
ATOM 676 C C . SER A 1 86 ? 14.238 11.822 11.006 1.00 91.81 86 SER A C 1
ATOM 678 O O . SER A 1 86 ? 14.061 10.760 10.415 1.00 91.81 86 SER A O 1
ATOM 680 N N . ASP A 1 87 ? 13.583 12.148 12.123 1.00 91.44 87 ASP A N 1
ATOM 681 C CA . ASP A 1 87 ? 12.611 11.264 12.778 1.00 91.44 87 ASP A CA 1
ATOM 682 C C . ASP A 1 87 ? 11.383 11.019 11.884 1.00 91.44 87 ASP A C 1
ATOM 684 O O . ASP A 1 87 ? 10.854 9.907 11.836 1.00 91.44 87 ASP A O 1
ATOM 688 N N . TYR A 1 88 ? 10.931 12.049 11.158 1.00 92.69 88 TYR A N 1
ATOM 689 C CA . TYR A 1 88 ? 9.835 11.929 10.197 1.00 92.69 88 TYR A CA 1
ATOM 690 C C . TYR A 1 88 ? 10.201 10.975 9.053 1.00 92.69 88 TYR A C 1
ATOM 692 O O . TYR A 1 88 ? 9.451 10.038 8.779 1.00 92.69 88 TYR A O 1
ATOM 700 N N . ILE A 1 89 ? 11.372 11.162 8.430 1.00 93.44 89 ILE A N 1
ATOM 701 C CA . ILE A 1 89 ? 11.861 10.279 7.361 1.00 93.44 89 ILE A CA 1
ATOM 702 C C . ILE A 1 89 ? 12.003 8.844 7.870 1.00 93.44 89 ILE A C 1
ATOM 704 O O . ILE A 1 89 ? 11.555 7.918 7.200 1.00 93.44 89 ILE A O 1
ATOM 708 N N . GLU A 1 90 ? 12.601 8.646 9.048 1.00 94.31 90 GLU A N 1
ATOM 709 C CA . GLU A 1 90 ? 12.751 7.319 9.653 1.00 94.31 90 GLU A CA 1
ATOM 710 C C . GLU A 1 90 ? 11.386 6.648 9.857 1.00 94.31 90 GLU A C 1
ATOM 712 O O . GLU A 1 90 ? 11.215 5.469 9.553 1.00 94.31 90 GLU A O 1
ATOM 717 N N . SER A 1 91 ? 10.393 7.407 10.319 1.00 94.88 91 SER A N 1
ATOM 718 C CA . SER A 1 91 ? 9.041 6.896 10.546 1.00 94.88 91 SER A CA 1
ATOM 719 C C . SER A 1 91 ? 8.365 6.486 9.239 1.00 94.88 91 SER A C 1
ATOM 721 O O . SER A 1 91 ? 7.787 5.404 9.171 1.00 94.88 91 SER A O 1
ATOM 723 N N . VAL A 1 92 ? 8.504 7.282 8.174 1.00 95.62 92 VAL A N 1
ATOM 724 C CA . VAL A 1 92 ? 8.015 6.909 6.836 1.00 95.62 92 VAL A CA 1
ATOM 725 C C . VAL A 1 92 ? 8.725 5.656 6.317 1.00 95.62 92 VAL A C 1
ATOM 727 O O . VAL A 1 92 ? 8.052 4.722 5.885 1.00 95.62 92 VAL A O 1
ATOM 730 N N . LYS A 1 93 ? 10.061 5.585 6.411 1.00 95.56 93 LYS A N 1
ATOM 731 C CA . LYS A 1 93 ? 10.852 4.423 5.961 1.00 95.56 93 LYS A CA 1
ATOM 732 C C . LYS A 1 93 ? 10.504 3.135 6.703 1.00 95.56 93 LYS A C 1
ATOM 734 O O . LYS A 1 93 ? 10.500 2.064 6.108 1.00 95.56 93 LYS A O 1
ATOM 739 N N . ASN A 1 94 ? 10.172 3.239 7.985 1.00 95.44 94 ASN A N 1
ATOM 740 C CA . ASN A 1 94 ? 9.749 2.100 8.795 1.00 95.44 94 ASN A CA 1
ATOM 741 C C . ASN A 1 94 ? 8.264 1.751 8.612 1.00 95.44 94 ASN A C 1
ATOM 743 O O . ASN A 1 94 ? 7.756 0.879 9.308 1.00 95.44 94 ASN A O 1
ATOM 747 N N . GLY A 1 95 ? 7.546 2.431 7.713 1.00 96.31 95 GLY A N 1
ATOM 748 C CA . GLY A 1 95 ? 6.120 2.204 7.503 1.00 96.31 95 GLY A CA 1
ATOM 749 C C . GLY A 1 95 ? 5.252 2.653 8.678 1.00 96.31 95 GLY A C 1
ATOM 750 O O . GLY A 1 95 ? 4.089 2.275 8.731 1.00 96.31 95 GLY A O 1
ATOM 751 N N . ALA A 1 96 ? 5.767 3.481 9.592 1.00 96.81 96 ALA A N 1
ATOM 752 C CA . ALA A 1 96 ? 5.004 4.146 10.648 1.00 96.81 96 ALA A CA 1
ATOM 753 C C . ALA A 1 96 ? 4.234 5.363 10.083 1.00 96.81 96 ALA A C 1
ATOM 755 O O . ALA A 1 96 ? 4.305 6.476 10.616 1.00 96.81 96 ALA A O 1
ATOM 756 N N . SER A 1 97 ? 3.550 5.154 8.952 1.00 97.38 97 SER A N 1
ATOM 757 C CA . SER A 1 97 ? 2.772 6.143 8.216 1.00 97.38 97 SER A CA 1
ATOM 758 C C . SER A 1 97 ? 1.440 5.617 7.656 1.00 97.38 97 SER A C 1
ATOM 760 O O . SER A 1 97 ? 1.215 4.415 7.503 1.00 97.38 97 SER A O 1
ATOM 762 N N . PHE A 1 98 ? 0.558 6.541 7.278 1.00 98.38 98 PHE A N 1
ATOM 763 C CA . PHE A 1 98 ? -0.598 6.270 6.422 1.00 98.38 98 PHE A CA 1
ATOM 764 C C . PHE A 1 98 ? -0.799 7.403 5.412 1.00 98.38 98 PHE A C 1
ATOM 766 O O . PHE A 1 98 ? -0.389 8.543 5.645 1.00 98.38 98 PHE A O 1
ATOM 773 N N . VAL A 1 99 ? -1.453 7.086 4.298 1.00 98.44 99 VAL A N 1
ATOM 774 C CA . VAL A 1 99 ? -1.742 8.017 3.201 1.00 98.44 99 VAL A CA 1
ATOM 775 C C . VAL A 1 99 ? -3.233 8.319 3.127 1.00 98.44 99 VAL A C 1
ATOM 777 O O . VAL A 1 99 ? -4.057 7.476 3.490 1.00 98.44 99 VAL A O 1
ATOM 780 N N . THR A 1 100 ? -3.597 9.526 2.695 1.00 97.38 100 THR A N 1
ATOM 781 C CA . THR A 1 100 ? -4.999 9.957 2.626 1.00 97.38 100 THR A CA 1
ATOM 782 C C . THR A 1 100 ? -5.215 11.169 1.725 1.00 97.38 100 THR A C 1
ATOM 784 O O . THR A 1 100 ? -4.381 12.078 1.696 1.00 97.38 100 THR A O 1
ATOM 787 N N . ASN A 1 101 ? -6.387 11.240 1.085 1.00 95.31 101 ASN A N 1
ATOM 788 C CA . ASN A 1 101 ? -6.916 12.467 0.476 1.00 95.31 101 ASN A CA 1
ATOM 789 C C . ASN A 1 101 ? -8.071 13.121 1.271 1.00 95.31 101 ASN A C 1
ATOM 791 O O . ASN A 1 101 ? -8.596 14.177 0.911 1.00 95.31 101 ASN A O 1
ATOM 795 N N . GLY A 1 102 ? -8.436 12.565 2.428 1.00 94.31 102 GLY A N 1
ATOM 796 C CA . GLY A 1 102 ? -9.526 13.079 3.262 1.00 94.31 102 GLY A CA 1
ATOM 797 C C . GLY A 1 102 ? -9.713 12.288 4.554 1.00 94.31 102 GLY A C 1
ATOM 798 O O . GLY A 1 102 ? -9.486 12.848 5.631 1.00 94.31 102 GLY A O 1
ATOM 799 N N . PRO A 1 103 ? -10.102 11.004 4.472 1.00 96.25 103 PRO A N 1
ATOM 800 C CA . PRO A 1 103 ? -10.385 10.187 5.646 1.00 96.25 103 PRO A CA 1
ATOM 801 C C . PRO A 1 103 ? -9.155 9.987 6.535 1.00 96.25 103 PRO A C 1
ATOM 803 O O . PRO A 1 103 ? -8.057 9.712 6.058 1.00 96.25 103 PRO A O 1
ATOM 806 N N . MET A 1 104 ? -9.342 10.066 7.846 1.00 97.00 104 MET A N 1
ATOM 807 C CA . MET A 1 104 ? -8.335 9.684 8.835 1.00 97.00 104 MET A CA 1
ATOM 808 C C . MET A 1 104 ? -8.626 8.269 9.311 1.00 97.00 104 MET A C 1
ATOM 810 O O . MET A 1 104 ? -9.768 7.959 9.662 1.00 97.00 104 MET A O 1
ATOM 814 N N . ILE A 1 105 ? -7.593 7.430 9.341 1.00 97.69 105 ILE A N 1
ATOM 815 C CA . ILE A 1 105 ? -7.691 6.021 9.708 1.00 97.69 105 ILE A CA 1
ATOM 816 C C . ILE A 1 105 ? -6.682 5.700 10.812 1.00 97.69 105 ILE A C 1
ATOM 818 O O . ILE A 1 105 ? -5.500 6.010 10.705 1.00 97.69 105 ILE A O 1
ATOM 822 N N . GLU A 1 106 ? -7.156 5.083 11.890 1.00 97.94 106 GLU A N 1
ATOM 823 C CA . GLU A 1 106 ? -6.322 4.576 12.979 1.00 97.94 106 GLU A CA 1
ATOM 824 C C . GLU A 1 106 ? -6.622 3.087 13.142 1.00 97.94 106 GLU A C 1
ATOM 826 O O . GLU A 1 106 ? -7.689 2.699 13.626 1.00 97.94 106 GLU A O 1
ATOM 831 N N . PHE A 1 107 ? -5.685 2.255 12.696 1.00 98.56 107 PHE A N 1
ATOM 832 C CA . PHE A 1 107 ? -5.780 0.805 12.776 1.00 98.56 107 PHE A CA 1
ATOM 833 C C . PHE A 1 107 ? -4.805 0.275 13.816 1.00 98.56 107 PHE A C 1
ATOM 835 O O . PHE A 1 107 ? -3.606 0.541 13.730 1.00 98.56 107 PHE A O 1
ATOM 842 N N . LYS A 1 108 ? -5.335 -0.477 14.781 1.00 98.62 108 LYS A N 1
ATOM 843 C CA . LYS A 1 108 ? -4.566 -1.062 15.874 1.00 98.62 108 LYS A CA 1
ATOM 844 C C . LYS A 1 108 ? -4.878 -2.535 16.058 1.00 98.62 108 LYS A C 1
ATOM 846 O O . LYS A 1 108 ? -6.047 -2.924 16.023 1.00 98.62 108 LYS A O 1
ATOM 851 N N . LEU A 1 109 ? -3.849 -3.313 16.377 1.00 98.50 109 LEU A N 1
ATOM 852 C CA . LEU A 1 109 ? -3.970 -4.660 16.931 1.00 98.50 109 LEU A CA 1
ATOM 853 C C . LEU A 1 109 ? -3.573 -4.648 18.410 1.00 98.50 109 LEU A C 1
ATOM 855 O O . LEU A 1 109 ? -2.648 -3.946 18.820 1.00 98.50 109 LEU A O 1
ATOM 859 N N . ASN A 1 110 ? -4.319 -5.375 19.240 1.00 97.38 110 ASN A N 1
ATOM 860 C CA . ASN A 1 110 ? -4.132 -5.446 20.693 1.00 97.38 110 ASN A CA 1
ATOM 861 C C . ASN A 1 110 ? -3.873 -4.079 21.354 1.00 97.38 110 ASN A C 1
ATOM 863 O O . ASN A 1 110 ? -3.073 -3.961 22.279 1.00 97.38 110 ASN A O 1
ATOM 867 N N . LYS A 1 111 ? -4.569 -3.037 20.877 1.00 95.12 111 LYS A N 1
ATOM 868 C CA . LYS A 1 111 ? -4.531 -1.640 21.355 1.00 95.12 111 LYS A CA 1
ATOM 869 C C . LYS A 1 111 ? -3.233 -0.860 21.103 1.00 95.12 111 LYS A C 1
ATOM 871 O O . LYS A 1 111 ? -3.296 0.367 21.140 1.00 95.12 111 LYS A O 1
ATOM 876 N N . THR A 1 112 ? -2.094 -1.513 20.882 1.00 95.69 112 THR A N 1
ATOM 877 C CA . THR A 1 112 ? -0.786 -0.834 20.798 1.00 95.69 112 THR A CA 1
ATOM 878 C C . THR A 1 112 ? -0.058 -1.027 19.480 1.00 95.69 112 THR A C 1
ATOM 880 O O . THR A 1 112 ? 0.757 -0.177 19.144 1.00 95.69 112 THR A O 1
ATOM 883 N N . ILE A 1 113 ? -0.319 -2.128 18.776 1.00 97.75 113 ILE A N 1
ATOM 884 C CA . ILE A 1 113 ? 0.363 -2.466 17.526 1.00 97.75 113 ILE A CA 1
ATOM 885 C C . ILE A 1 113 ? -0.271 -1.653 16.406 1.00 97.75 113 ILE A C 1
ATOM 887 O O . ILE A 1 113 ? -1.492 -1.675 16.263 1.00 97.75 113 ILE A O 1
ATOM 891 N N . GLU A 1 114 ? 0.543 -0.989 15.601 1.00 96.81 114 GLU A N 1
ATOM 892 C CA . GLU A 1 114 ? 0.128 -0.144 14.484 1.00 96.81 114 GLU A CA 1
ATOM 893 C C . GLU A 1 114 ? 0.936 -0.465 13.217 1.00 96.81 114 GLU A C 1
ATOM 895 O O . GLU A 1 114 ? 1.814 -1.327 13.204 1.00 96.81 114 GLU A O 1
ATOM 900 N N . HIS A 1 115 ? 0.611 0.216 12.119 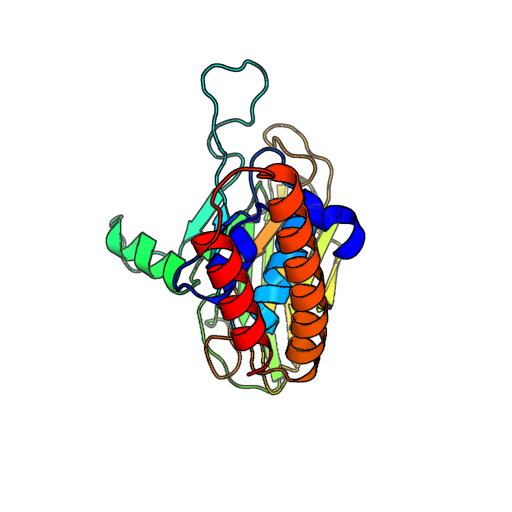1.00 97.06 115 HIS A N 1
ATOM 901 C CA . HIS A 1 115 ? 1.375 0.158 10.873 1.00 97.06 115 HIS A CA 1
ATOM 902 C C . HIS A 1 115 ? 2.870 0.446 11.116 1.00 97.06 115 HIS A C 1
ATOM 904 O O . HIS A 1 115 ? 3.223 1.318 11.912 1.00 97.06 115 HIS A O 1
ATOM 910 N N . GLY A 1 116 ? 3.739 -0.316 10.450 1.00 96.44 116 GLY A N 1
ATOM 911 C CA . GLY A 1 116 ? 5.188 -0.318 10.672 1.00 96.44 116 GLY A CA 1
ATOM 912 C C . GLY A 1 116 ? 5.672 -1.324 11.723 1.00 96.44 116 GLY A C 1
ATOM 913 O O . GLY A 1 116 ? 6.849 -1.685 11.716 1.00 96.44 116 GLY A O 1
ATOM 914 N N . ASP A 1 117 ? 4.787 -1.842 12.582 1.00 98.06 117 ASP A N 1
ATOM 915 C CA . ASP A 1 117 ? 5.149 -2.895 13.533 1.00 98.06 117 ASP A CA 1
ATOM 916 C C . ASP A 1 117 ? 5.243 -4.280 12.872 1.00 98.06 117 ASP A C 1
ATOM 918 O O . ASP A 1 117 ? 4.726 -4.536 11.778 1.00 98.06 117 ASP A O 1
ATOM 922 N N . ILE A 1 118 ? 5.885 -5.203 13.592 1.00 98.38 118 ILE A N 1
ATOM 923 C CA . ILE A 1 118 ? 5.992 -6.620 13.243 1.00 98.38 118 ILE A CA 1
ATOM 924 C C . ILE A 1 118 ? 5.276 -7.444 14.314 1.00 98.38 118 ILE A C 1
ATOM 926 O O . ILE A 1 118 ? 5.546 -7.297 15.508 1.00 98.38 118 ILE A O 1
ATOM 930 N N . ILE A 1 119 ? 4.394 -8.346 13.892 1.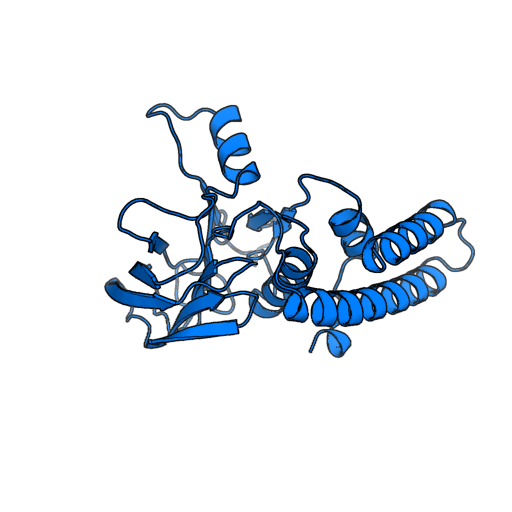00 98.19 119 ILE A N 1
ATOM 931 C CA . ILE A 1 119 ? 3.604 -9.204 14.782 1.00 98.19 119 ILE A CA 1
ATOM 932 C C . ILE A 1 119 ? 3.801 -10.684 14.487 1.00 98.19 119 ILE A C 1
ATOM 934 O O . ILE A 1 119 ? 4.313 -11.060 13.439 1.00 98.19 119 ILE A O 1
ATOM 938 N N . LYS A 1 120 ? 3.337 -11.537 15.400 1.00 97.69 120 LYS A N 1
ATOM 939 C CA . LYS A 1 120 ? 3.213 -12.977 15.153 1.00 97.69 120 LYS A CA 1
ATOM 940 C C . LYS A 1 120 ? 1.840 -13.320 14.576 1.00 97.69 120 LYS A C 1
ATOM 942 O O . LYS A 1 120 ? 0.888 -12.555 14.720 1.00 97.69 120 LYS A O 1
ATOM 947 N N . SER A 1 121 ? 1.764 -14.493 13.958 1.00 97.31 121 SER A N 1
ATOM 948 C CA . SER A 1 121 ? 0.517 -15.119 13.518 1.00 97.31 121 SER A CA 1
ATOM 949 C C . SER A 1 121 ? -0.402 -15.511 14.685 1.00 97.31 121 SER A C 1
ATOM 951 O O . SER A 1 121 ? 0.014 -15.525 15.849 1.00 97.31 121 SER A O 1
ATOM 953 N N . GLY A 1 122 ? -1.651 -15.850 14.360 1.00 97.69 122 GLY A N 1
ATOM 954 C CA . GLY A 1 122 ? -2.697 -16.245 15.306 1.00 97.69 122 GLY A CA 1
ATOM 955 C C . GLY A 1 122 ? -3.750 -15.163 15.541 1.00 97.69 122 GLY A C 1
ATOM 956 O O . GLY A 1 122 ? -3.721 -14.097 14.932 1.00 97.69 122 GLY A O 1
ATOM 957 N N . GLU A 1 123 ? -4.696 -15.437 16.435 1.00 98.06 123 GLU A N 1
ATOM 958 C CA . GLU A 1 123 ? -5.822 -14.537 16.689 1.00 98.06 123 GLU A CA 1
ATOM 959 C C . GLU A 1 123 ? -5.375 -13.232 17.371 1.00 98.06 123 GLU A C 1
ATOM 961 O O . GLU A 1 123 ? -4.654 -13.244 18.372 1.00 98.06 123 GLU A O 1
ATOM 966 N N . GLN A 1 124 ? -5.809 -12.094 16.830 1.00 97.94 124 GLN A N 1
ATOM 967 C CA . GLN A 1 124 ? -5.514 -10.757 17.345 1.00 97.94 124 GLN A CA 1
ATOM 968 C C . GLN A 1 124 ? -6.801 -9.933 17.443 1.00 97.94 124 GLN A C 1
ATOM 970 O O . GLN A 1 124 ? -7.647 -9.956 16.543 1.00 97.94 124 GLN A O 1
ATOM 975 N N . GLN A 1 125 ? -6.940 -9.147 18.514 1.00 98.50 125 GLN A N 1
ATOM 976 C CA . GLN A 1 125 ? -8.025 -8.173 18.612 1.00 98.50 125 GLN A CA 1
ATOM 977 C C . GLN A 1 125 ? -7.676 -6.942 17.782 1.00 98.50 125 GLN A C 1
ATOM 979 O O . GLN A 1 125 ? -6.593 -6.384 17.945 1.00 98.50 125 GLN A O 1
ATOM 984 N N . PHE A 1 126 ? -8.610 -6.467 16.962 1.00 98.69 126 PHE A N 1
ATOM 985 C CA . PHE A 1 126 ? -8.433 -5.225 16.219 1.00 98.69 126 PHE A CA 1
ATOM 986 C C . PHE A 1 126 ? -9.361 -4.114 16.701 1.00 98.69 126 PHE A C 1
ATOM 988 O O . PHE A 1 126 ? -10.486 -4.351 17.153 1.00 98.69 126 PHE A O 1
ATOM 995 N N . THR A 1 127 ? -8.895 -2.883 16.518 1.00 98.69 127 THR A N 1
ATOM 996 C CA . THR A 1 127 ? -9.726 -1.682 16.488 1.00 98.69 127 THR A CA 1
ATOM 997 C C . THR A 1 127 ? -9.372 -0.864 15.257 1.00 98.69 127 THR A C 1
ATOM 999 O O . THR A 1 127 ? -8.196 -0.631 14.986 1.00 98.69 127 THR A O 1
ATOM 1002 N N . LEU A 1 128 ? -10.388 -0.412 14.533 1.00 98.69 128 LEU A N 1
ATOM 1003 C CA . LEU A 1 128 ? -10.252 0.421 13.350 1.00 98.69 128 LEU A CA 1
ATOM 1004 C C . LEU A 1 128 ? -11.137 1.652 13.513 1.00 98.69 128 LEU A C 1
ATOM 1006 O O . LEU A 1 128 ? -12.360 1.553 13.448 1.00 98.69 128 LEU A O 1
ATOM 1010 N N . LYS A 1 129 ? -10.526 2.807 13.759 1.00 98.50 129 LYS A N 1
ATOM 1011 C CA . LYS A 1 129 ? -11.227 4.083 13.888 1.00 98.50 129 LYS A CA 1
ATOM 1012 C C . LYS A 1 129 ? -11.112 4.867 12.590 1.00 98.50 129 LYS A C 1
ATOM 1014 O O . LYS A 1 129 ? -10.021 5.009 12.045 1.00 98.50 129 LYS A O 1
ATOM 1019 N N . VAL A 1 130 ? -12.240 5.394 12.128 1.00 98.38 130 VAL A N 1
ATOM 1020 C CA . VAL A 1 130 ? -12.330 6.223 10.925 1.00 98.38 130 VAL A CA 1
ATOM 1021 C C . VAL A 1 130 ? -13.062 7.516 11.262 1.00 98.38 130 VAL A C 1
ATOM 1023 O O . VAL A 1 130 ? -14.083 7.501 11.952 1.00 98.38 130 VAL A O 1
ATOM 1026 N N . PHE A 1 131 ? -12.537 8.638 10.785 1.00 96.62 131 PHE A N 1
ATOM 1027 C CA . PHE A 1 131 ? -13.190 9.946 10.834 1.00 96.62 131 PHE A CA 1
ATOM 1028 C C . PHE A 1 131 ? -12.946 10.678 9.519 1.00 96.62 131 PHE A C 1
ATOM 1030 O O . PHE A 1 131 ? -11.835 10.640 8.994 1.00 96.62 131 PHE A O 1
ATOM 1037 N N . SER A 1 132 ? -13.960 11.356 8.986 1.00 95.19 132 SER A N 1
ATOM 1038 C CA . SER A 1 132 ? -13.831 12.072 7.718 1.00 95.19 132 SER A CA 1
ATOM 1039 C C . SER A 1 132 ? -14.769 13.274 7.642 1.00 95.19 132 SER A C 1
ATOM 1041 O O . SER A 1 132 ? -15.911 13.230 8.099 1.00 95.19 132 SER A O 1
ATOM 1043 N N . SER A 1 133 ? -14.299 14.357 7.021 1.00 92.44 133 SER A N 1
ATOM 1044 C CA . SER A 1 133 ? -15.106 15.546 6.707 1.00 92.44 133 SER A CA 1
ATOM 1045 C C . SER A 1 133 ? -15.944 15.396 5.428 1.00 92.44 133 SER A C 1
ATOM 1047 O O . SER A 1 133 ? -16.738 16.282 5.113 1.00 92.44 133 SER A O 1
ATOM 1049 N N . VAL A 1 134 ? -15.790 14.275 4.721 1.00 93.06 134 VAL A N 1
ATOM 1050 C CA . VAL A 1 134 ? -16.551 13.833 3.539 1.00 93.06 134 VAL A CA 1
ATOM 1051 C C . VAL A 1 134 ? -17.068 12.406 3.779 1.00 93.06 134 VAL A C 1
ATOM 1053 O O . VAL A 1 134 ? -16.486 11.704 4.610 1.00 93.06 134 VAL A O 1
ATOM 1056 N N . PRO A 1 135 ? -18.175 11.969 3.149 1.00 95.25 135 PRO A N 1
ATOM 1057 C CA . PRO A 1 135 ? -18.667 10.602 3.333 1.00 95.25 135 PRO A CA 1
ATOM 1058 C C . PRO A 1 135 ? -17.619 9.565 2.907 1.00 95.25 135 PRO A C 1
ATOM 1060 O O . PRO A 1 135 ? -16.793 9.842 2.049 1.00 95.25 135 PRO A O 1
ATOM 1063 N N . VAL A 1 136 ? -17.663 8.382 3.516 1.00 97.12 136 VAL A N 1
ATOM 1064 C CA . VAL A 1 136 ? -16.870 7.210 3.129 1.00 97.12 136 VAL A CA 1
ATOM 1065 C C . VAL A 1 136 ? -17.831 6.049 2.932 1.00 97.12 136 VAL A C 1
ATOM 1067 O O . VAL A 1 136 ? -18.606 5.757 3.842 1.00 97.12 136 VAL A O 1
ATOM 1070 N N . ASP A 1 137 ? -17.768 5.359 1.799 1.00 97.81 137 ASP A N 1
ATOM 1071 C CA . ASP A 1 137 ? -18.707 4.266 1.511 1.00 97.81 137 ASP A CA 1
ATOM 1072 C C . ASP A 1 137 ? -18.269 2.942 2.143 1.00 97.81 137 ASP A C 1
ATOM 1074 O O . ASP A 1 137 ? -19.100 2.191 2.668 1.00 97.81 137 ASP A O 1
ATOM 1078 N N . LYS A 1 138 ? -16.960 2.658 2.131 1.00 98.25 138 LYS A N 1
ATOM 1079 C CA . LYS A 1 138 ? -16.406 1.361 2.527 1.00 98.25 138 LYS A CA 1
ATOM 1080 C C . LYS A 1 138 ? -15.178 1.505 3.419 1.00 98.25 138 LYS A C 1
ATOM 1082 O O . LYS A 1 138 ? -14.281 2.300 3.145 1.00 98.25 138 LYS A O 1
ATOM 1087 N N . VAL A 1 139 ? -15.123 0.692 4.470 1.00 98.69 139 VAL A N 1
ATOM 1088 C CA . VAL A 1 139 ? -13.963 0.551 5.358 1.00 98.69 139 VAL A CA 1
ATOM 1089 C C . VAL A 1 139 ? -13.573 -0.919 5.422 1.00 98.69 139 VAL A C 1
ATOM 1091 O O . VAL A 1 139 ? -14.432 -1.785 5.577 1.00 98.69 139 VAL A O 1
ATOM 1094 N N . GLU A 1 140 ? -12.284 -1.208 5.290 1.00 98.75 140 GLU A N 1
ATOM 1095 C CA . GLU A 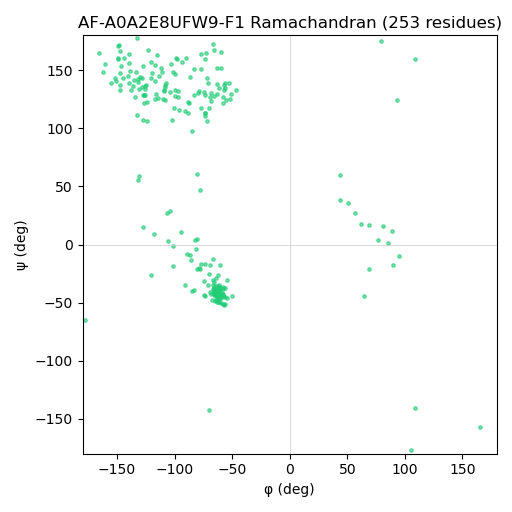1 140 ? -11.779 -2.560 5.075 1.00 98.75 140 GLU A CA 1
ATOM 1096 C C . GLU A 1 140 ? -10.521 -2.846 5.890 1.00 98.75 140 GLU A C 1
ATOM 1098 O O . GLU A 1 140 ? -9.695 -1.960 6.124 1.00 98.75 140 GLU A O 1
ATOM 1103 N N . ILE A 1 141 ? -10.358 -4.115 6.261 1.00 98.81 141 ILE A N 1
ATOM 1104 C CA . ILE A 1 141 ? -9.088 -4.675 6.728 1.00 98.81 141 ILE A CA 1
ATOM 1105 C C . ILE A 1 141 ? -8.595 -5.629 5.651 1.00 98.81 141 ILE A C 1
ATOM 1107 O O . ILE A 1 141 ? -9.315 -6.544 5.245 1.00 98.81 141 ILE A O 1
ATOM 1111 N N . ILE A 1 142 ? -7.370 -5.401 5.197 1.00 98.75 142 ILE A N 1
ATOM 1112 C CA . ILE A 1 142 ? -6.737 -6.096 4.085 1.00 98.75 142 ILE A CA 1
ATOM 1113 C C . ILE A 1 142 ? -5.640 -7.007 4.631 1.00 98.75 142 ILE A C 1
ATOM 1115 O O . ILE A 1 142 ? -4.821 -6.559 5.430 1.00 98.75 142 ILE A O 1
ATOM 1119 N N . ILE A 1 143 ? -5.597 -8.259 4.178 1.00 98.56 143 ILE A N 1
ATOM 1120 C CA . ILE A 1 143 ? -4.489 -9.193 4.411 1.00 98.56 143 ILE A CA 1
ATOM 1121 C C . ILE A 1 143 ? -3.991 -9.684 3.055 1.00 98.56 143 ILE A C 1
ATOM 1123 O O . ILE A 1 143 ? -4.772 -10.222 2.269 1.00 98.56 143 ILE A O 1
ATOM 1127 N N . ASN A 1 144 ? -2.701 -9.486 2.770 1.00 98.06 144 ASN A N 1
ATOM 1128 C CA . ASN A 1 144 ? -2.047 -9.932 1.529 1.00 98.06 144 ASN A CA 1
ATOM 1129 C C . ASN A 1 144 ? -2.790 -9.517 0.242 1.00 98.06 144 ASN A C 1
ATOM 1131 O O . ASN A 1 144 ? -2.847 -10.252 -0.745 1.00 98.06 144 ASN A O 1
ATOM 1135 N N . GLY A 1 145 ? -3.393 -8.326 0.265 1.00 97.50 145 GLY A N 1
ATOM 1136 C CA . GLY A 1 145 ? -4.162 -7.753 -0.842 1.00 97.50 145 GLY A CA 1
ATOM 1137 C C . GLY A 1 145 ? -5.632 -8.179 -0.919 1.00 97.50 145 GLY A C 1
ATOM 1138 O O . GLY A 1 145 ? -6.339 -7.724 -1.816 1.00 97.50 145 GLY A O 1
ATOM 1139 N N . THR A 1 146 ? -6.119 -9.000 0.016 1.00 97.50 146 THR A N 1
ATOM 1140 C CA . THR A 1 146 ? -7.522 -9.443 0.084 1.00 97.50 146 THR A CA 1
ATOM 1141 C C . THR A 1 146 ? -8.256 -8.781 1.246 1.00 97.50 146 THR A C 1
ATOM 1143 O O . THR A 1 146 ? -7.736 -8.723 2.358 1.00 97.50 146 THR A O 1
ATOM 1146 N N . SER A 1 147 ? -9.482 -8.309 1.009 1.00 97.94 147 SER A N 1
ATOM 1147 C CA . SER A 1 147 ? -10.346 -7.768 2.062 1.00 97.94 147 SER A CA 1
ATOM 1148 C C . SER A 1 147 ? -10.904 -8.895 2.932 1.00 97.94 147 SER A C 1
ATOM 1150 O O . SER A 1 147 ? -11.663 -9.735 2.454 1.00 97.94 147 SER A O 1
ATOM 1152 N N . VAL A 1 148 ? -10.496 -8.949 4.202 1.00 98.19 148 VAL A N 1
ATOM 1153 C CA . VAL A 1 148 ? -10.907 -10.002 5.157 1.00 98.19 148 VAL A CA 1
ATOM 1154 C C . VAL A 1 148 ? -11.991 -9.537 6.126 1.00 98.19 148 VAL A C 1
ATOM 1156 O O . VAL A 1 148 ? -12.676 -10.352 6.747 1.00 98.19 148 VAL A O 1
ATOM 1159 N N . LYS A 1 149 ? -12.153 -8.219 6.271 1.00 98.31 149 LYS A N 1
ATOM 1160 C CA . LYS A 1 149 ? -13.273 -7.586 6.969 1.00 98.31 149 LYS A CA 1
ATOM 1161 C C . LYS A 1 149 ? -13.716 -6.384 6.163 1.00 98.31 149 LYS A C 1
ATOM 1163 O O . LYS A 1 149 ? -12.889 -5.550 5.807 1.00 98.31 149 LYS A O 1
ATOM 1168 N N . GLU A 1 150 ? -15.020 -6.278 5.961 1.00 98.44 150 GLU A N 1
ATOM 1169 C CA . GLU A 1 150 ? -15.649 -5.156 5.282 1.00 98.44 150 GLU A CA 1
ATOM 1170 C C . GLU A 1 150 ? -16.721 -4.555 6.178 1.00 98.44 150 GLU A C 1
ATOM 1172 O O . GLU A 1 150 ? -17.512 -5.267 6.801 1.00 98.44 150 GLU A O 1
ATOM 1177 N N . PHE A 1 151 ? -16.755 -3.232 6.222 1.00 98.44 151 PHE A N 1
ATOM 1178 C CA . PHE A 1 151 ? -17.754 -2.472 6.943 1.00 98.44 151 PHE A CA 1
ATOM 1179 C C . PHE A 1 151 ? -18.342 -1.411 6.024 1.00 98.44 151 PHE A C 1
ATOM 1181 O O . PHE A 1 151 ? -17.630 -0.783 5.235 1.00 98.44 151 PHE A O 1
ATOM 1188 N N . THR A 1 152 ? -19.639 -1.150 6.187 1.00 98.00 152 THR A N 1
ATOM 1189 C CA . THR A 1 152 ? -20.225 0.102 5.709 1.00 98.00 152 THR A CA 1
ATOM 1190 C C . THR A 1 152 ? -19.467 1.258 6.349 1.00 98.00 152 THR A C 1
ATOM 1192 O O . THR A 1 152 ? -19.230 1.234 7.565 1.00 98.00 152 THR A O 1
ATOM 1195 N N . GLY A 1 153 ? -19.091 2.242 5.536 1.00 95.88 153 GLY A N 1
ATOM 1196 C CA . GLY A 1 153 ? -18.315 3.389 5.974 1.00 95.88 153 GLY A CA 1
ATOM 1197 C C . GLY A 1 153 ? -19.097 4.356 6.866 1.00 95.88 153 GLY A C 1
ATOM 1198 O O . GLY A 1 153 ? -19.849 3.952 7.759 1.00 95.88 153 GLY A O 1
ATOM 1199 N N . ILE A 1 154 ? -18.852 5.647 6.682 1.00 96.88 154 ILE A N 1
ATOM 1200 C CA . ILE A 1 154 ? -19.311 6.707 7.581 1.00 96.88 154 ILE A CA 1
ATOM 1201 C C . ILE A 1 154 ? -19.932 7.859 6.799 1.00 96.88 154 ILE A C 1
ATOM 1203 O O . ILE A 1 154 ? -19.532 8.166 5.676 1.00 96.88 154 ILE A O 1
ATOM 1207 N N . LYS A 1 155 ? -20.908 8.532 7.404 1.00 95.94 155 LYS A N 1
ATOM 1208 C CA . LYS A 1 155 ? -21.475 9.754 6.836 1.00 95.94 155 LYS A CA 1
ATOM 1209 C C . LYS A 1 155 ? -20.489 10.916 6.973 1.00 95.94 155 LYS A C 1
ATOM 1211 O O . LYS A 1 155 ? -19.535 10.882 7.749 1.00 95.94 155 LYS A O 1
ATOM 1216 N N . LYS A 1 156 ? -20.755 11.991 6.232 1.00 93.94 156 LYS A N 1
ATOM 1217 C CA . LYS A 1 156 ? -20.011 13.250 6.326 1.00 93.94 156 LYS A CA 1
ATOM 1218 C C . LYS A 1 156 ? -19.927 13.746 7.778 1.00 93.94 156 LYS A C 1
ATOM 1220 O O . LYS A 1 156 ? -20.960 13.943 8.414 1.00 93.94 156 LYS A O 1
ATOM 1225 N N . GLY A 1 157 ? -18.713 13.999 8.268 1.00 92.69 157 GLY A N 1
ATOM 1226 C CA . GLY A 1 157 ? -18.465 14.538 9.611 1.00 92.69 157 GLY A CA 1
ATOM 1227 C C . GLY A 1 157 ? -18.604 13.520 10.747 1.00 92.69 157 GLY A C 1
ATOM 1228 O O . GLY A 1 157 ? -18.490 13.892 11.914 1.00 92.69 157 GLY A O 1
ATOM 1229 N N . GLU A 1 158 ? -18.851 12.248 10.436 1.00 95.25 158 GLU A N 1
ATOM 1230 C CA . GLU A 1 158 ? -18.987 11.184 11.426 1.00 95.25 158 GLU A CA 1
ATOM 1231 C C . GLU A 1 158 ? -17.611 10.638 11.848 1.00 95.25 158 GLU A C 1
ATOM 1233 O O . GLU A 1 158 ? -16.643 10.641 11.086 1.00 95.25 158 GLU A O 1
ATOM 1238 N N . ASN A 1 159 ? -17.528 10.152 13.088 1.00 96.31 159 ASN A N 1
ATOM 1239 C CA . ASN A 1 159 ? -16.456 9.274 13.546 1.00 96.31 159 ASN A CA 1
ATOM 1240 C C . ASN A 1 159 ? -17.055 7.923 13.946 1.00 96.31 159 ASN A C 1
ATOM 1242 O O . ASN A 1 159 ? -18.118 7.878 14.564 1.00 96.31 159 ASN A O 1
ATOM 1246 N N . LYS A 1 160 ? -16.363 6.831 13.622 1.00 98.25 160 LYS A N 1
ATOM 1247 C CA . LYS A 1 160 ? -16.803 5.476 13.958 1.00 98.25 160 LYS A CA 1
ATOM 1248 C C . LYS A 1 160 ? -15.612 4.590 14.283 1.00 98.25 160 LYS A C 1
ATOM 1250 O O . LYS A 1 160 ? -14.563 4.698 13.652 1.00 98.25 160 LYS A O 1
ATOM 1255 N N . THR A 1 161 ? -15.794 3.700 15.252 1.00 98.56 161 THR A N 1
ATOM 1256 C CA . THR A 1 161 ? -14.806 2.682 15.618 1.00 98.56 161 THR A CA 1
ATOM 1257 C C . THR A 1 161 ? -15.398 1.304 15.374 1.00 98.56 161 THR A C 1
ATOM 1259 O O . THR A 1 161 ? -16.454 0.973 15.910 1.00 98.56 161 THR A O 1
ATOM 1262 N N . PHE A 1 162 ? -14.696 0.501 14.588 1.00 98.44 162 PHE A N 1
ATOM 1263 C CA . PHE A 1 162 ? -14.962 -0.915 14.379 1.00 98.44 162 PHE A CA 1
ATOM 1264 C C . PHE A 1 162 ? -14.017 -1.734 15.254 1.00 98.44 162 PHE A C 1
ATOM 1266 O O . PHE A 1 162 ? -12.875 -1.335 15.486 1.00 98.44 162 PHE A O 1
ATOM 1273 N N . SER A 1 163 ? -14.473 -2.880 15.741 1.00 98.50 163 SER A N 1
ATOM 1274 C CA . SER A 1 163 ? -13.649 -3.783 16.539 1.00 98.50 163 SER A CA 1
ATOM 1275 C C . SER A 1 163 ? -14.066 -5.231 16.337 1.00 98.50 163 SER A C 1
ATOM 1277 O O . SER A 1 163 ? -15.173 -5.524 15.881 1.00 98.50 163 SER A O 1
ATOM 1279 N N . GLY A 1 164 ? -13.161 -6.146 16.662 1.00 98.31 164 GLY A N 1
ATOM 1280 C CA . GLY A 1 164 ? -13.413 -7.576 16.563 1.00 98.31 164 GLY A CA 1
ATOM 1281 C C . GLY A 1 164 ? -12.128 -8.383 16.645 1.00 98.31 164 GLY A C 1
ATOM 1282 O O . GLY A 1 164 ? -11.121 -7.912 17.175 1.00 98.31 164 GLY A O 1
ATOM 1283 N N . LEU A 1 165 ? -12.180 -9.595 16.099 1.00 98.31 165 LEU A N 1
ATOM 1284 C CA . LEU A 1 165 ? -11.055 -10.520 16.018 1.00 98.31 165 LEU A CA 1
ATOM 1285 C C . LEU A 1 165 ? -10.648 -10.734 14.556 1.00 98.31 165 LEU A C 1
ATOM 1287 O O . LEU A 1 165 ? -11.498 -10.739 13.653 1.00 98.31 165 LEU A O 1
ATOM 1291 N N . LEU A 1 166 ? -9.347 -10.904 14.346 1.00 97.62 166 LEU A N 1
ATOM 1292 C CA . LEU A 1 166 ? -8.735 -11.321 13.089 1.00 97.62 166 LEU A CA 1
ATOM 1293 C C . LEU A 1 166 ? -7.872 -12.546 13.353 1.00 97.62 166 LEU A C 1
ATOM 1295 O O . LEU A 1 166 ? -7.101 -12.550 14.309 1.00 97.62 166 LEU A O 1
ATOM 1299 N N . ASP A 1 167 ? -7.966 -13.536 12.476 1.00 97.88 167 ASP A N 1
ATOM 1300 C CA . ASP A 1 167 ? -7.007 -14.632 12.437 1.00 97.88 167 ASP A CA 1
ATOM 1301 C C . ASP A 1 167 ? -5.848 -14.236 11.518 1.00 97.88 167 ASP A C 1
ATOM 1303 O O . ASP A 1 167 ? -6.046 -13.998 10.322 1.00 97.88 167 ASP A O 1
ATOM 1307 N N . ILE A 1 168 ? -4.657 -14.066 12.093 1.00 97.88 168 ILE A N 1
ATOM 1308 C CA . ILE A 1 168 ? -3.483 -13.608 11.354 1.00 97.88 168 ILE A CA 1
ATOM 1309 C C . ILE A 1 168 ? -2.756 -14.817 10.759 1.00 97.88 168 ILE A C 1
ATOM 1311 O O . ILE A 1 168 ? -2.333 -15.696 11.521 1.00 97.88 168 ILE A O 1
ATOM 1315 N N . PRO A 1 169 ? -2.554 -14.866 9.425 1.00 97.31 169 PRO A N 1
ATOM 1316 C CA . PRO A 1 169 ? -1.916 -16.004 8.776 1.00 97.31 169 PRO A CA 1
ATOM 1317 C C . PRO A 1 169 ? -0.449 -16.137 9.186 1.00 97.31 169 PRO A C 1
ATOM 1319 O O . PRO A 1 169 ? 0.128 -15.271 9.838 1.00 97.31 169 PRO A O 1
ATOM 1322 N N . SER A 1 170 ? 0.189 -17.227 8.768 1.00 96.38 170 SER A N 1
ATOM 1323 C CA . SER A 1 170 ? 1.592 -17.519 9.080 1.00 96.38 170 SER A CA 1
ATOM 1324 C C . SER A 1 170 ? 2.603 -16.557 8.449 1.00 96.38 170 SER A C 1
ATOM 1326 O O . SER A 1 170 ? 3.764 -16.581 8.845 1.00 96.38 170 SER A O 1
ATOM 1328 N N . GLY A 1 171 ? 2.201 -15.718 7.493 1.00 97.25 171 GLY A N 1
ATOM 1329 C CA . GLY A 1 171 ? 3.097 -14.781 6.829 1.00 97.25 171 GLY A CA 1
ATOM 1330 C C . GLY A 1 171 ? 2.359 -13.714 6.035 1.00 97.25 171 GLY A C 1
ATOM 1331 O O . GLY A 1 171 ? 1.163 -13.834 5.750 1.00 97.25 171 GLY A O 1
ATOM 1332 N N . GLY A 1 172 ? 3.103 -12.669 5.677 1.00 98.12 172 GLY A N 1
ATOM 1333 C CA . GLY A 1 172 ? 2.596 -11.569 4.870 1.00 98.12 172 GLY A CA 1
ATOM 1334 C C . GLY A 1 172 ? 2.411 -10.273 5.642 1.00 98.12 172 GLY A C 1
ATOM 1335 O O . GLY A 1 172 ? 3.257 -9.900 6.455 1.00 98.12 172 GLY A O 1
ATOM 1336 N N . TRP A 1 173 ? 1.329 -9.561 5.351 1.00 98.75 173 TRP A N 1
ATOM 1337 C CA . TRP A 1 173 ? 1.063 -8.242 5.905 1.00 98.75 173 TRP A CA 1
ATOM 1338 C C . TRP A 1 173 ? -0.431 -7.956 6.055 1.00 98.75 173 TRP A C 1
ATOM 1340 O O . TRP A 1 173 ? -1.279 -8.577 5.410 1.00 98.75 173 TRP A O 1
ATOM 1350 N N . ILE A 1 174 ? -0.735 -6.982 6.912 1.00 98.75 174 ILE A N 1
ATOM 1351 C CA . ILE A 1 174 ? -2.085 -6.505 7.214 1.00 98.75 174 ILE A CA 1
ATOM 1352 C C . ILE A 1 174 ? -2.111 -4.989 7.056 1.00 98.75 174 ILE A C 1
ATOM 1354 O O . ILE A 1 174 ? -1.163 -4.309 7.438 1.00 98.75 174 ILE A O 1
ATOM 1358 N N . ALA A 1 175 ? -3.203 -4.438 6.549 1.00 98.75 175 ALA A N 1
ATOM 1359 C CA . ALA A 1 175 ? -3.427 -2.999 6.536 1.00 98.75 175 ALA A CA 1
ATOM 1360 C C . ALA A 1 175 ? -4.917 -2.676 6.663 1.00 98.75 175 ALA A C 1
ATOM 1362 O O . ALA A 1 175 ? -5.766 -3.563 6.577 1.00 98.75 175 ALA A O 1
ATOM 1363 N N . ALA A 1 176 ? -5.239 -1.400 6.836 1.00 98.81 176 ALA A N 1
ATOM 1364 C CA . ALA A 1 176 ? -6.609 -0.917 6.772 1.00 98.81 176 ALA A CA 1
ATOM 1365 C C . ALA A 1 176 ? -6.773 0.112 5.654 1.00 98.81 176 ALA A C 1
ATOM 1367 O O . ALA A 1 176 ? -5.856 0.886 5.364 1.00 98.81 176 ALA A O 1
ATOM 1368 N N . ARG A 1 177 ? -7.962 0.123 5.051 1.00 98.69 177 ARG A N 1
ATOM 1369 C CA . ARG A 1 177 ? -8.317 0.992 3.930 1.00 98.69 177 ARG A CA 1
ATOM 1370 C C . ARG A 1 177 ? -9.701 1.607 4.138 1.00 98.69 177 ARG A C 1
ATOM 1372 O O . ARG A 1 177 ? -10.611 0.940 4.621 1.00 98.69 177 ARG A O 1
ATOM 1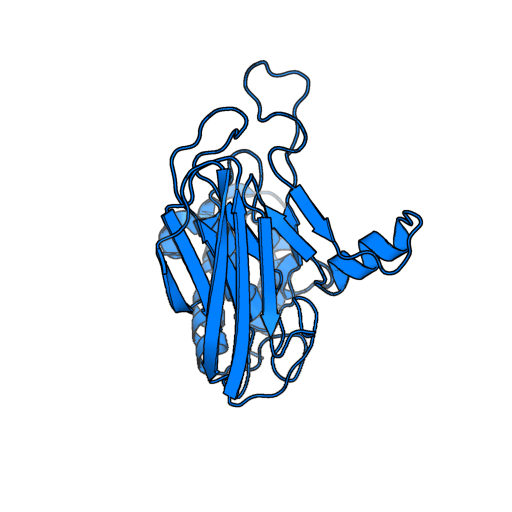379 N N . ALA A 1 178 ? -9.868 2.866 3.754 1.00 98.38 178 ALA A N 1
ATOM 1380 C CA . ALA A 1 178 ? -11.155 3.555 3.685 1.00 98.38 178 ALA A CA 1
ATOM 1381 C C . ALA A 1 178 ? -11.327 4.125 2.274 1.00 98.38 178 ALA A C 1
ATOM 1383 O O . ALA A 1 178 ? -10.407 4.778 1.791 1.00 98.38 178 ALA A O 1
ATOM 1384 N N . THR A 1 179 ? -12.455 3.864 1.608 1.00 97.44 179 THR A N 1
ATOM 1385 C CA . THR A 1 179 ? -12.685 4.267 0.206 1.00 97.44 179 THR A CA 1
ATOM 1386 C C . THR A 1 179 ? -14.128 4.672 -0.083 1.00 97.44 179 THR A C 1
ATOM 1388 O O . THR A 1 179 ? -15.056 4.264 0.623 1.00 97.44 179 THR A O 1
ATOM 1391 N N . GLY A 1 180 ? -14.305 5.405 -1.182 1.00 92.50 180 GLY A N 1
ATOM 1392 C CA . GLY A 1 180 ? -15.607 5.730 -1.755 1.00 92.50 180 GLY A CA 1
ATOM 1393 C C . GLY A 1 180 ? -16.304 6.865 -1.017 1.00 92.50 180 GLY A C 1
ATOM 1394 O O . GLY A 1 180 ? -15.819 7.346 0.002 1.00 92.50 180 GLY A O 1
ATOM 1395 N N . GLY A 1 181 ? -17.449 7.283 -1.532 1.00 91.00 181 GLY A N 1
ATOM 1396 C CA . GLY A 1 181 ? -18.191 8.450 -1.079 1.00 91.00 181 GLY A CA 1
ATOM 1397 C C . GLY A 1 181 ? -18.140 9.591 -2.087 1.00 91.00 181 GLY A C 1
ATOM 1398 O O . GLY A 1 181 ? -17.270 9.670 -2.953 1.00 91.00 181 GLY A O 1
ATOM 1399 N N . GLU A 1 182 ? -19.102 10.499 -1.969 1.00 90.00 182 GLU A N 1
ATOM 1400 C CA . GLU A 1 182 ? -19.146 11.712 -2.776 1.00 90.00 182 GLU A CA 1
ATOM 1401 C C . GLU A 1 182 ? -17.996 12.663 -2.403 1.00 90.00 182 GLU A C 1
ATOM 1403 O O . GLU A 1 182 ? -17.883 13.118 -1.256 1.00 90.00 182 GLU A O 1
ATOM 1408 N N . THR A 1 183 ? -17.178 13.026 -3.391 1.00 86.25 183 THR A N 1
ATOM 1409 C CA . THR A 1 183 ? -16.216 14.120 -3.251 1.00 86.25 183 THR A CA 1
ATOM 1410 C C . THR A 1 183 ? -16.959 15.451 -3.269 1.00 86.25 183 THR A C 1
ATOM 1412 O O . THR A 1 183 ? -17.460 15.902 -4.297 1.00 86.25 183 THR A O 1
ATOM 1415 N N . THR A 1 184 ? -16.981 16.120 -2.119 1.00 83.88 184 THR A N 1
ATOM 1416 C CA . THR A 1 184 ? -17.464 17.500 -1.988 1.00 83.88 184 THR A CA 1
ATOM 1417 C C . THR A 1 184 ? -16.347 18.383 -1.450 1.00 83.88 184 THR A C 1
ATOM 1419 O O . THR A 1 184 ? -15.430 17.887 -0.789 1.00 83.88 184 THR A O 1
ATOM 1422 N N . TRP A 1 185 ? -16.427 19.697 -1.698 1.00 79.38 185 TRP A N 1
ATOM 1423 C CA . TRP A 1 185 ? -15.505 20.663 -1.093 1.00 79.38 185 TRP A CA 1
ATOM 1424 C C . TRP A 1 185 ? -15.365 20.383 0.422 1.00 79.38 185 TRP A C 1
ATOM 1426 O O . TRP A 1 185 ? -16.390 20.199 1.094 1.00 79.38 185 TRP A O 1
ATOM 1436 N N . PRO A 1 186 ? -14.140 20.340 0.985 1.00 76.31 186 PRO A N 1
ATOM 1437 C CA . PRO A 1 186 ? -12.856 20.731 0.387 1.00 76.31 186 PRO A CA 1
ATOM 1438 C C . PRO A 1 186 ? -12.054 19.582 -0.259 1.00 76.31 186 PRO A C 1
ATOM 1440 O O . PRO A 1 186 ? -10.877 19.772 -0.552 1.00 76.31 186 PRO A O 1
ATOM 1443 N N . SER A 1 187 ? -12.628 18.388 -0.444 1.00 84.81 187 SER A N 1
ATOM 1444 C CA . SER A 1 187 ? -11.931 17.281 -1.114 1.00 84.81 187 SER A CA 1
ATOM 1445 C C . SER A 1 187 ? -11.787 17.569 -2.614 1.00 84.81 187 SER A C 1
ATOM 1447 O O . SER A 1 187 ? -12.695 18.126 -3.234 1.00 84.81 187 SER A O 1
ATOM 1449 N N . MET A 1 188 ? -10.624 17.241 -3.178 1.00 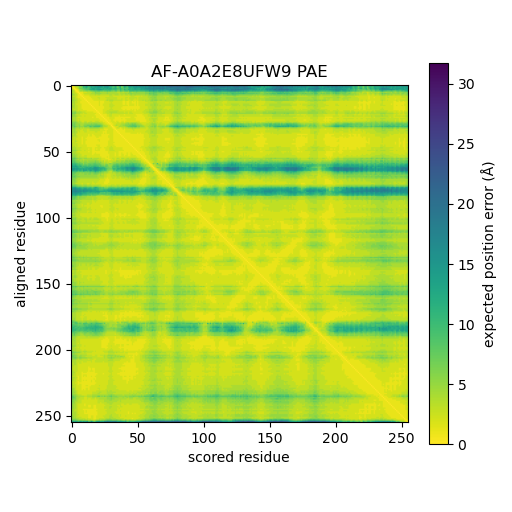87.00 188 MET A N 1
ATOM 1450 C CA . MET A 1 188 ? -10.246 17.556 -4.561 1.00 87.00 188 MET A CA 1
ATOM 1451 C C . MET A 1 188 ? -9.680 16.318 -5.259 1.00 87.00 188 MET A C 1
ATOM 1453 O O . MET A 1 188 ? -8.557 16.344 -5.753 1.00 87.00 188 MET A O 1
ATOM 1457 N N . ASP A 1 189 ? -10.464 15.241 -5.262 1.00 88.94 189 ASP A N 1
ATOM 1458 C CA . ASP A 1 189 ? -10.115 13.960 -5.880 1.00 88.94 189 ASP A CA 1
ATOM 1459 C C . ASP A 1 189 ? -11.371 13.225 -6.388 1.00 88.94 189 ASP A C 1
ATOM 1461 O O . ASP A 1 189 ? -12.498 13.633 -6.099 1.00 88.94 189 ASP A O 1
ATOM 1465 N N . SER A 1 190 ? -11.214 12.138 -7.138 1.00 90.12 190 SER A N 1
ATOM 1466 C CA . SER A 1 190 ? -12.326 11.368 -7.708 1.00 90.12 190 SER A CA 1
ATOM 1467 C C . SER A 1 190 ? -13.184 10.687 -6.638 1.00 90.12 190 SER A C 1
ATOM 1469 O O . SER A 1 190 ? -14.391 10.543 -6.825 1.00 90.12 190 SER A O 1
ATOM 1471 N N . TYR A 1 191 ? -12.577 10.288 -5.518 1.00 93.88 191 TYR A N 1
ATOM 1472 C CA . TYR A 1 191 ? -13.261 9.706 -4.365 1.00 93.88 191 TYR A CA 1
ATOM 1473 C C . TYR A 1 191 ? -12.401 9.808 -3.093 1.00 93.88 191 TYR A C 1
ATOM 1475 O O . TYR A 1 191 ? -11.173 9.846 -3.171 1.00 93.88 191 TYR A O 1
ATOM 1483 N N . PRO A 1 192 ? -13.009 9.801 -1.894 1.00 95.38 192 PRO A N 1
ATOM 1484 C CA . PRO A 1 192 ? -12.280 9.696 -0.636 1.00 95.38 192 PRO A CA 1
ATOM 1485 C C . PRO A 1 192 ? -11.500 8.382 -0.530 1.00 95.38 192 PRO A C 1
ATOM 1487 O O . PRO A 1 192 ? -12.036 7.304 -0.788 1.00 95.38 192 PRO A O 1
ATOM 1490 N N . PHE A 1 193 ? -10.246 8.471 -0.098 1.00 97.62 193 PHE A N 1
ATOM 1491 C CA . PHE A 1 193 ? -9.329 7.351 0.039 1.00 97.62 193 PHE A CA 1
ATOM 1492 C C . PHE A 1 193 ? -8.362 7.559 1.208 1.00 97.62 193 PHE A C 1
ATOM 1494 O O . PHE A 1 193 ? -7.800 8.641 1.399 1.00 97.62 193 PHE A O 1
ATOM 1501 N N . ALA A 1 194 ? -8.136 6.498 1.979 1.00 98.25 194 ALA A N 1
ATOM 1502 C CA . ALA A 1 194 ? -7.039 6.401 2.929 1.00 98.25 194 ALA A CA 1
ATOM 1503 C C . ALA A 1 194 ? -6.546 4.960 3.046 1.00 98.25 194 ALA A C 1
ATOM 1505 O O . ALA A 1 194 ? -7.338 4.017 2.971 1.00 98.25 194 ALA A O 1
ATOM 1506 N N . HIS A 1 195 ? -5.248 4.793 3.287 1.00 98.75 195 HIS A N 1
ATOM 1507 C CA . HIS A 1 195 ? -4.633 3.483 3.456 1.00 98.75 195 HIS A CA 1
ATOM 1508 C C . HIS A 1 195 ? -3.475 3.542 4.450 1.00 98.75 195 HIS A C 1
ATOM 1510 O O . HIS A 1 195 ? -2.616 4.419 4.359 1.00 98.75 195 HIS A O 1
ATOM 1516 N N . THR A 1 196 ? -3.418 2.604 5.394 1.00 98.81 196 THR A N 1
ATOM 1517 C CA . THR A 1 196 ? -2.258 2.484 6.289 1.00 98.81 196 THR A CA 1
ATOM 1518 C C . THR A 1 196 ? -1.087 1.817 5.582 1.00 98.81 196 THR A C 1
ATOM 1520 O O . THR A 1 196 ? -1.286 0.938 4.743 1.00 98.81 196 THR A O 1
ATOM 1523 N N . SER A 1 197 ? 0.141 2.143 5.971 1.00 98.62 197 SER A N 1
ATOM 1524 C CA . SER A 1 197 ? 1.270 1.260 5.677 1.00 98.62 197 SER A CA 1
ATOM 1525 C C . SER A 1 197 ? 1.060 -0.131 6.315 1.00 98.62 197 SER A C 1
ATOM 1527 O O . SER A 1 197 ? 0.155 -0.311 7.145 1.00 98.62 197 SER A O 1
ATOM 1529 N N . PRO A 1 198 ? 1.844 -1.148 5.921 1.00 98.44 198 PRO A N 1
ATOM 1530 C CA . PRO A 1 198 ? 1.635 -2.513 6.382 1.00 98.44 198 PRO A CA 1
ATOM 1531 C C . PRO A 1 198 ? 2.022 -2.704 7.856 1.00 98.44 198 PRO A C 1
ATOM 1533 O O . PRO A 1 198 ? 3.025 -2.167 8.322 1.00 98.44 198 PRO A O 1
ATOM 1536 N N . ILE A 1 199 ? 1.254 -3.524 8.570 1.00 98.69 199 ILE A N 1
ATOM 1537 C CA . ILE A 1 199 ? 1.722 -4.284 9.734 1.00 98.69 199 ILE A CA 1
ATOM 1538 C C . ILE A 1 199 ? 2.284 -5.593 9.191 1.00 98.69 199 ILE A C 1
ATOM 1540 O O . ILE A 1 199 ? 1.573 -6.338 8.510 1.00 98.69 199 ILE A O 1
ATOM 1544 N N . TRP A 1 200 ? 3.549 -5.876 9.470 1.00 98.62 200 TRP A N 1
ATOM 1545 C CA . TRP A 1 200 ? 4.226 -7.054 8.943 1.00 98.62 200 TRP A CA 1
ATOM 1546 C C . TRP A 1 200 ? 4.013 -8.279 9.829 1.00 98.62 200 TRP A C 1
ATOM 1548 O O . TRP A 1 200 ? 3.992 -8.185 11.055 1.00 98.62 200 TRP A O 1
ATOM 1558 N N . ILE A 1 201 ? 3.897 -9.454 9.214 1.00 98.56 201 ILE A N 1
ATOM 1559 C CA . ILE A 1 201 ? 3.762 -10.728 9.919 1.00 98.56 201 ILE A CA 1
ATOM 1560 C C . ILE A 1 201 ? 5.124 -11.429 9.922 1.00 98.56 201 ILE A C 1
ATOM 1562 O O . ILE A 1 201 ? 5.655 -11.809 8.881 1.00 98.56 201 ILE A O 1
ATOM 1566 N N . ASN A 1 202 ? 5.666 -11.631 11.120 1.00 97.75 202 ASN A N 1
ATOM 1567 C CA . ASN A 1 202 ? 6.968 -12.199 11.474 1.00 97.75 202 ASN A CA 1
ATOM 1568 C C . ASN A 1 202 ? 8.196 -11.393 11.026 1.00 97.75 202 ASN A C 1
ATOM 1570 O O . ASN A 1 202 ? 9.116 -11.231 11.825 1.00 97.75 202 ASN A O 1
ATOM 1574 N N . PHE A 1 203 ? 8.224 -10.885 9.791 1.00 96.75 203 PHE A N 1
ATOM 1575 C CA . PHE A 1 203 ? 9.359 -10.151 9.224 1.00 96.75 203 PHE A CA 1
ATOM 1576 C C . PHE A 1 203 ? 8.886 -9.063 8.257 1.00 96.75 203 PHE A C 1
ATOM 1578 O O . PHE A 1 203 ? 7.831 -9.195 7.642 1.00 96.75 203 PHE A O 1
ATOM 1585 N N . VAL A 1 204 ? 9.688 -8.006 8.094 1.00 97.06 204 VAL A N 1
ATOM 1586 C CA . VAL A 1 204 ? 9.473 -7.009 7.034 1.00 97.06 204 VAL A CA 1
ATOM 1587 C C . VAL A 1 204 ? 9.677 -7.670 5.672 1.00 97.06 204 VAL A C 1
ATOM 1589 O O . VAL A 1 204 ? 10.719 -8.279 5.432 1.00 97.06 204 VAL A O 1
ATOM 1592 N N . GLY A 1 205 ? 8.693 -7.509 4.786 1.00 95.25 205 GLY A N 1
ATOM 1593 C CA . GLY A 1 205 ? 8.603 -8.242 3.527 1.00 95.25 205 GLY A CA 1
ATOM 1594 C C . GLY A 1 205 ? 7.746 -9.501 3.680 1.00 95.25 205 GLY A C 1
ATOM 1595 O O . GLY A 1 205 ? 7.999 -10.350 4.532 1.00 95.25 205 GLY A O 1
ATOM 1596 N N . SER A 1 206 ? 6.710 -9.618 2.845 1.00 95.94 206 SER A N 1
ATOM 1597 C CA . SER A 1 206 ? 5.795 -10.757 2.851 1.00 95.94 206 SER A CA 1
ATOM 1598 C C . SER A 1 206 ? 6.522 -12.085 2.659 1.00 95.94 206 SER A C 1
ATOM 1600 O O . SER A 1 206 ? 7.391 -12.225 1.800 1.00 95.94 206 SER A O 1
ATOM 1602 N N . THR A 1 207 ? 6.085 -13.082 3.422 1.00 94.81 207 THR A N 1
ATOM 1603 C CA . THR A 1 207 ? 6.519 -14.479 3.323 1.00 94.81 207 THR A CA 1
ATOM 1604 C C . THR A 1 207 ? 5.368 -15.422 2.967 1.00 94.81 207 THR A C 1
ATOM 1606 O O . THR A 1 207 ? 5.547 -16.636 3.018 1.00 94.81 207 THR A O 1
ATOM 1609 N N . GLU A 1 208 ? 4.187 -14.898 2.609 1.00 96.81 208 GLU A N 1
ATOM 1610 C CA . GLU A 1 208 ? 3.030 -15.729 2.253 1.00 96.81 208 GLU A CA 1
ATOM 1611 C C . GLU A 1 208 ? 3.226 -16.361 0.858 1.00 96.81 208 GLU A C 1
ATOM 1613 O O . GLU A 1 208 ? 3.260 -15.628 -0.139 1.00 96.81 208 GLU A O 1
ATOM 1618 N N . PRO A 1 209 ? 3.375 -17.699 0.750 1.00 95.88 209 PRO A N 1
ATOM 1619 C CA . PRO A 1 209 ? 3.801 -18.337 -0.494 1.00 95.88 209 PRO A CA 1
ATOM 1620 C C . PRO A 1 209 ? 2.840 -18.157 -1.672 1.00 95.88 209 PRO A C 1
ATOM 1622 O O . PRO A 1 209 ? 3.294 -17.981 -2.804 1.00 95.88 209 PRO A O 1
ATOM 1625 N N . ASN A 1 210 ? 1.525 -18.209 -1.446 1.00 96.06 210 ASN A N 1
ATOM 1626 C C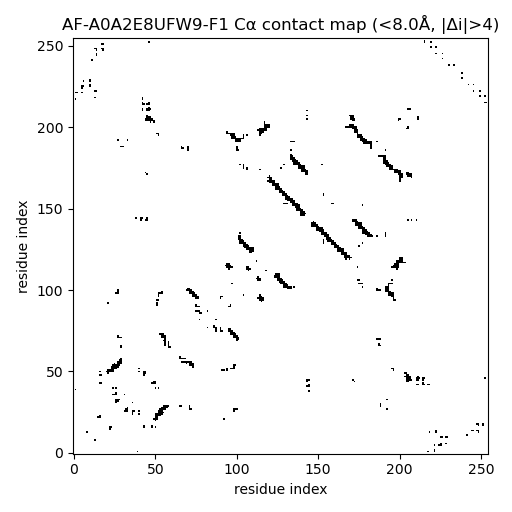A . ASN A 1 210 ? 0.562 -18.131 -2.541 1.00 96.06 210 ASN A CA 1
ATOM 1627 C C . ASN A 1 210 ? 0.467 -16.708 -3.110 1.00 96.06 210 ASN A C 1
ATOM 1629 O O . ASN A 1 210 ? 0.501 -16.533 -4.328 1.00 96.06 210 ASN A O 1
ATOM 1633 N N . ALA A 1 211 ? 0.416 -15.696 -2.247 1.00 96.50 211 ALA A N 1
ATOM 1634 C CA . ALA A 1 211 ? 0.447 -14.291 -2.620 1.00 96.50 211 ALA A CA 1
ATOM 1635 C C . ALA A 1 211 ? 1.756 -13.937 -3.331 1.00 96.50 211 ALA A C 1
ATOM 1637 O O . ALA A 1 211 ? 1.702 -13.258 -4.357 1.00 96.50 211 ALA A O 1
ATOM 1638 N N . LYS A 1 212 ? 2.909 -14.444 -2.852 1.00 97.06 212 LYS A N 1
ATOM 1639 C CA . LYS A 1 212 ? 4.197 -14.293 -3.551 1.00 97.06 212 LYS A CA 1
ATOM 1640 C C . LYS A 1 212 ? 4.121 -14.888 -4.953 1.00 97.06 212 LYS A C 1
ATOM 1642 O O . LYS A 1 212 ? 4.447 -14.198 -5.909 1.00 97.06 212 LYS A O 1
ATOM 1647 N N . ARG A 1 213 ? 3.657 -16.135 -5.094 1.00 96.94 213 ARG A N 1
ATOM 1648 C CA . ARG A 1 213 ? 3.573 -16.815 -6.396 1.00 96.94 213 ARG A CA 1
ATOM 1649 C C . ARG A 1 213 ? 2.722 -16.028 -7.399 1.00 96.94 213 ARG A C 1
ATOM 1651 O O . ARG A 1 213 ? 3.201 -15.737 -8.490 1.00 96.94 213 ARG A O 1
ATOM 1658 N N . VAL A 1 214 ? 1.498 -15.651 -7.018 1.00 96.62 214 VAL A N 1
ATOM 1659 C CA . VAL A 1 214 ? 0.587 -14.888 -7.894 1.00 96.62 214 VAL A CA 1
ATOM 1660 C C . VAL A 1 214 ? 1.191 -13.534 -8.268 1.00 96.62 214 VAL A C 1
ATOM 1662 O O . VAL A 1 214 ? 1.202 -13.166 -9.440 1.00 96.62 214 VAL A O 1
ATOM 1665 N N . ALA A 1 215 ? 1.744 -12.806 -7.295 1.00 97.31 215 ALA A N 1
ATOM 1666 C CA . ALA A 1 215 ? 2.349 -11.508 -7.559 1.00 97.31 215 ALA A CA 1
ATOM 1667 C C . ALA A 1 215 ? 3.601 -11.612 -8.445 1.00 97.31 215 ALA A C 1
ATOM 1669 O O . ALA A 1 215 ? 3.771 -10.787 -9.339 1.00 97.31 215 ALA A O 1
ATOM 1670 N N . SER A 1 216 ? 4.449 -12.629 -8.254 1.00 97.50 216 SER A N 1
ATOM 1671 C CA . SER A 1 216 ? 5.616 -12.880 -9.108 1.00 97.50 216 SER A CA 1
ATOM 1672 C C . SER A 1 216 ? 5.212 -13.171 -10.555 1.00 97.50 216 SER A C 1
ATOM 1674 O O . SER A 1 216 ? 5.846 -12.646 -11.469 1.00 97.50 216 SER A O 1
ATOM 1676 N N . GLU A 1 217 ? 4.159 -13.962 -10.781 1.00 96.38 217 GLU A N 1
ATOM 1677 C CA . GLU A 1 217 ? 3.626 -14.242 -12.124 1.00 96.38 217 GLU A CA 1
ATOM 1678 C C . GLU A 1 217 ? 3.140 -12.950 -12.806 1.00 96.38 217 GLU A C 1
ATOM 1680 O O . GLU A 1 217 ? 3.554 -12.637 -13.926 1.00 96.38 217 GLU A O 1
ATOM 1685 N N . GLU A 1 218 ? 2.325 -12.152 -12.111 1.00 96.31 218 GLU A N 1
ATOM 1686 C CA . GLU A 1 218 ? 1.781 -10.897 -12.642 1.00 96.31 218 GLU A CA 1
ATOM 1687 C C . GLU A 1 218 ? 2.861 -9.830 -12.888 1.00 96.31 218 GLU A C 1
ATOM 1689 O O . GLU A 1 218 ? 2.830 -9.142 -13.909 1.00 96.31 218 GLU A O 1
ATOM 1694 N N . LEU A 1 219 ? 3.836 -9.694 -11.983 1.00 97.50 219 LEU A N 1
ATOM 1695 C CA . LEU A 1 219 ? 4.943 -8.746 -12.137 1.00 97.50 219 LEU A CA 1
ATOM 1696 C C . LEU A 1 219 ? 5.918 -9.182 -13.233 1.00 97.50 219 LEU A C 1
ATOM 1698 O O . LEU A 1 219 ? 6.419 -8.329 -13.960 1.00 97.50 219 LEU A O 1
ATOM 1702 N N . THR A 1 220 ? 6.148 -10.487 -13.407 1.00 97.12 220 THR A N 1
ATOM 1703 C CA . THR A 1 220 ? 6.956 -11.003 -14.524 1.00 97.12 220 THR A CA 1
ATOM 1704 C C . THR A 1 220 ? 6.307 -10.660 -15.860 1.00 97.12 220 THR A C 1
ATOM 1706 O O . THR A 1 220 ? 6.992 -10.202 -16.776 1.00 97.12 220 THR A O 1
ATOM 1709 N N . PHE A 1 221 ? 4.986 -10.834 -15.968 1.00 96.12 221 PHE A N 1
ATOM 1710 C CA . PHE A 1 221 ? 4.236 -10.414 -17.149 1.00 96.12 221 PHE A CA 1
ATOM 1711 C C . PHE A 1 221 ? 4.371 -8.904 -17.390 1.00 96.12 221 PHE A C 1
ATOM 1713 O O . PHE A 1 221 ? 4.767 -8.495 -18.478 1.00 96.12 221 PHE A O 1
ATOM 1720 N N . ALA A 1 222 ? 4.138 -8.077 -16.365 1.00 96.88 222 ALA A N 1
ATOM 1721 C CA . ALA A 1 222 ? 4.243 -6.625 -16.494 1.00 96.88 222 ALA A CA 1
ATOM 1722 C C . ALA A 1 222 ? 5.651 -6.153 -16.890 1.00 96.88 222 ALA A C 1
ATOM 1724 O O . ALA A 1 222 ? 5.783 -5.268 -17.727 1.00 96.88 222 ALA A O 1
ATOM 1725 N N . ILE A 1 223 ? 6.705 -6.766 -16.346 1.00 97.12 223 ILE A N 1
ATOM 1726 C CA . ILE A 1 223 ? 8.093 -6.468 -16.719 1.00 97.12 223 ILE A CA 1
ATOM 1727 C C . ILE A 1 223 ? 8.366 -6.790 -18.190 1.00 97.12 223 ILE A C 1
ATOM 1729 O O . ILE A 1 223 ? 9.007 -5.991 -18.866 1.00 97.12 223 ILE A O 1
ATOM 1733 N N . ASN A 1 224 ? 7.884 -7.928 -18.696 1.00 96.44 224 ASN A N 1
ATOM 1734 C CA . ASN A 1 224 ? 8.047 -8.276 -20.110 1.00 96.44 224 ASN A CA 1
ATOM 1735 C C . ASN A 1 224 ? 7.372 -7.247 -21.021 1.00 96.44 224 ASN A C 1
ATOM 1737 O O . ASN A 1 224 ? 7.982 -6.774 -21.977 1.00 96.44 224 ASN A O 1
ATOM 1741 N N . GLU A 1 225 ? 6.143 -6.858 -20.691 1.00 97.06 225 GLU A N 1
ATOM 1742 C CA . GLU A 1 225 ? 5.408 -5.852 -21.455 1.00 97.06 225 GLU A CA 1
ATOM 1743 C C . GLU A 1 225 ? 6.089 -4.475 -21.392 1.00 97.06 225 GLU A C 1
ATOM 1745 O O . GLU A 1 225 ? 6.263 -3.832 -22.425 1.00 97.06 225 GLU A O 1
ATOM 1750 N N . LEU A 1 226 ? 6.568 -4.041 -20.219 1.00 97.31 226 LEU A N 1
ATOM 1751 C CA . LEU A 1 226 ? 7.328 -2.791 -20.090 1.00 97.31 226 LEU A CA 1
ATOM 1752 C C . LEU A 1 226 ? 8.661 -2.833 -20.849 1.00 97.31 226 LEU A C 1
ATOM 1754 O O . LEU A 1 226 ? 9.045 -1.824 -21.440 1.00 97.31 226 LEU A O 1
ATOM 1758 N N . LYS A 1 227 ? 9.346 -3.985 -20.892 1.00 97.38 227 LYS A N 1
ATOM 1759 C CA . LYS A 1 227 ? 10.560 -4.177 -21.702 1.00 97.38 227 LYS A CA 1
ATOM 1760 C C . LYS A 1 227 ? 10.253 -4.008 -23.192 1.00 97.38 227 LYS A C 1
ATOM 1762 O O . LYS A 1 227 ? 10.976 -3.280 -23.870 1.00 97.38 227 LYS A O 1
ATOM 1767 N N . ASN A 1 228 ? 9.163 -4.602 -23.682 1.00 96.69 228 ASN A N 1
ATOM 1768 C CA . ASN A 1 228 ? 8.720 -4.441 -25.072 1.00 96.69 228 ASN A CA 1
ATOM 1769 C C . ASN A 1 228 ? 8.375 -2.974 -25.383 1.00 96.69 228 ASN A C 1
ATOM 1771 O O . ASN A 1 228 ? 8.831 -2.426 -26.387 1.00 96.69 228 ASN A O 1
ATOM 1775 N N . ILE A 1 229 ? 7.626 -2.312 -24.492 1.00 96.62 229 ILE A N 1
ATOM 1776 C CA . ILE A 1 229 ? 7.287 -0.887 -24.619 1.00 96.62 229 ILE A CA 1
ATOM 1777 C C . ILE A 1 229 ? 8.556 -0.033 -24.668 1.00 96.62 229 ILE A C 1
ATOM 1779 O O . ILE A 1 229 ? 8.649 0.861 -25.507 1.00 96.62 229 ILE A O 1
ATOM 1783 N N . ALA A 1 230 ? 9.546 -0.307 -23.816 1.00 97.06 230 ALA A N 1
ATOM 1784 C CA . ALA A 1 230 ? 10.815 0.413 -23.811 1.00 97.06 230 ALA A CA 1
ATOM 1785 C C . ALA A 1 230 ? 11.569 0.251 -25.140 1.00 97.06 230 ALA A C 1
ATOM 1787 O O . ALA A 1 230 ? 12.047 1.238 -25.694 1.00 97.06 230 ALA A O 1
ATOM 1788 N N . GLN A 1 231 ? 11.646 -0.970 -25.676 1.00 97.56 231 GLN A N 1
ATOM 1789 C CA . GLN A 1 231 ? 12.331 -1.243 -26.944 1.00 97.56 231 GLN A CA 1
ATOM 1790 C C . GLN A 1 231 ? 11.695 -0.513 -28.131 1.00 97.56 231 GLN A C 1
ATOM 1792 O O . GLN A 1 231 ? 12.417 0.002 -28.985 1.00 97.56 231 GLN A O 1
ATOM 1797 N N . GLU A 1 232 ? 10.365 -0.436 -28.176 1.00 96.88 232 GLU A N 1
ATOM 1798 C CA . GLU A 1 232 ? 9.658 0.308 -29.223 1.00 96.88 232 GLU A CA 1
ATOM 1799 C C . GLU A 1 232 ? 9.758 1.826 -29.021 1.00 96.88 232 GLU A C 1
ATOM 1801 O O . GLU A 1 232 ? 10.033 2.560 -29.971 1.00 96.88 232 GLU A O 1
ATOM 1806 N N . THR A 1 233 ? 9.589 2.305 -27.785 1.00 95.75 233 THR A N 1
ATOM 1807 C CA . THR A 1 233 ? 9.624 3.742 -27.448 1.00 95.75 233 THR A CA 1
ATOM 1808 C C . THR A 1 233 ? 10.989 4.356 -27.744 1.00 95.75 233 THR A C 1
ATOM 1810 O O . THR A 1 233 ? 11.068 5.454 -28.288 1.00 95.75 233 THR A O 1
ATOM 1813 N N . TYR A 1 234 ? 12.066 3.638 -27.420 1.00 96.19 234 TYR A N 1
ATOM 1814 C CA . TYR A 1 234 ? 13.446 4.096 -27.590 1.00 96.19 234 TYR A CA 1
ATOM 1815 C C . TYR A 1 234 ? 14.137 3.440 -28.790 1.00 96.19 234 TYR A C 1
ATOM 1817 O O . TYR A 1 234 ? 15.353 3.237 -28.802 1.00 96.19 234 TYR A O 1
ATOM 1825 N N . LYS A 1 235 ? 13.369 3.072 -29.818 1.00 96.88 235 LYS A N 1
ATOM 1826 C CA . LYS A 1 235 ? 13.900 2.427 -31.017 1.00 96.88 235 LYS A CA 1
ATOM 1827 C C . LYS A 1 235 ? 14.961 3.299 -31.694 1.00 96.88 235 LYS A C 1
ATOM 1829 O O . LYS A 1 235 ? 14.678 4.405 -32.141 1.00 96.88 235 LYS A O 1
ATOM 1834 N N . GLY A 1 236 ? 16.165 2.748 -31.839 1.00 96.69 236 GLY A N 1
ATOM 1835 C CA . GLY A 1 236 ? 17.316 3.437 -32.435 1.00 96.69 236 GLY A CA 1
ATOM 1836 C C . GLY A 1 236 ? 18.244 4.103 -31.418 1.00 96.69 236 GLY A C 1
ATOM 1837 O O . GLY A 1 236 ? 19.354 4.476 -31.786 1.00 96.69 236 GLY A O 1
ATOM 1838 N N . GLU A 1 237 ? 17.839 4.176 -30.150 1.00 98.06 237 GLU A N 1
ATOM 1839 C CA . GLU A 1 237 ? 18.668 4.668 -29.051 1.00 98.06 237 GLU A CA 1
ATOM 1840 C C . GLU A 1 237 ? 19.406 3.521 -28.343 1.00 98.06 237 GLU A C 1
ATOM 1842 O O . GLU A 1 237 ? 18.985 2.360 -28.367 1.00 98.06 237 GLU A O 1
ATOM 1847 N N . ASN A 1 238 ? 20.517 3.834 -27.669 1.00 97.38 238 ASN A N 1
ATOM 1848 C CA . ASN A 1 238 ? 21.229 2.854 -26.845 1.00 97.38 238 ASN A CA 1
ATOM 1849 C C . ASN A 1 238 ? 20.618 2.773 -25.437 1.00 97.38 238 ASN A C 1
ATOM 1851 O O . ASN A 1 238 ? 20.975 3.550 -24.553 1.00 97.38 238 ASN A O 1
ATOM 1855 N N . ILE A 1 239 ? 19.750 1.783 -25.224 1.00 97.25 239 ILE A N 1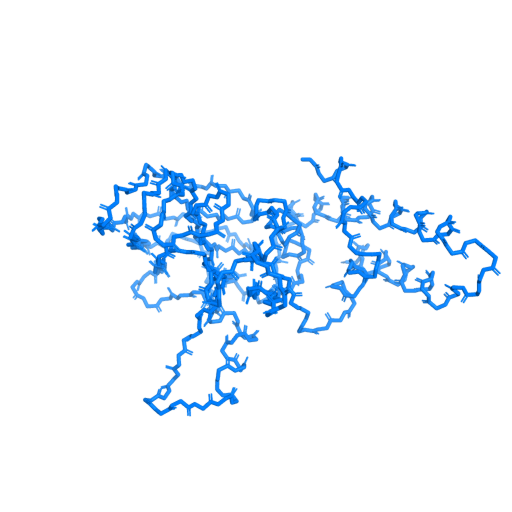
ATOM 1856 C CA . ILE A 1 239 ? 19.087 1.508 -23.937 1.00 97.25 239 ILE A CA 1
ATOM 1857 C C . ILE A 1 239 ? 19.625 0.261 -23.215 1.00 97.25 239 ILE A C 1
ATOM 1859 O O . ILE A 1 239 ? 18.907 -0.373 -22.445 1.00 97.25 239 ILE A O 1
ATOM 1863 N N . THR A 1 240 ? 20.884 -0.119 -23.452 1.00 97.75 240 THR A N 1
ATOM 1864 C CA . THR A 1 240 ? 21.457 -1.372 -22.913 1.00 97.75 240 THR A CA 1
ATOM 1865 C C . THR A 1 240 ? 21.320 -1.474 -21.389 1.00 97.75 240 THR A C 1
ATOM 1867 O O . THR A 1 240 ? 20.830 -2.482 -20.889 1.00 97.75 240 THR A O 1
ATOM 1870 N N . ALA A 1 241 ? 21.638 -0.403 -20.653 1.00 96.50 241 ALA A N 1
ATOM 1871 C CA . ALA A 1 241 ? 21.540 -0.382 -19.190 1.00 96.50 241 ALA A CA 1
ATOM 1872 C C . ALA A 1 241 ? 20.103 -0.605 -18.676 1.00 96.50 241 ALA A C 1
ATOM 1874 O O . ALA A 1 241 ? 19.900 -1.280 -17.666 1.00 96.50 241 ALA A O 1
ATOM 1875 N N . LEU A 1 242 ? 19.100 -0.080 -19.388 1.00 96.62 242 LEU A N 1
ATOM 1876 C CA . LEU A 1 242 ? 17.689 -0.280 -19.059 1.00 96.62 242 LEU A CA 1
ATOM 1877 C C . LEU A 1 242 ? 17.270 -1.742 -19.285 1.00 96.62 242 LEU A C 1
ATOM 1879 O O . LEU A 1 242 ? 16.599 -2.339 -18.445 1.00 96.62 242 LEU A O 1
ATOM 1883 N N . LEU A 1 243 ? 17.702 -2.350 -20.395 1.00 97.75 243 LEU A N 1
ATOM 1884 C CA . LEU A 1 243 ? 17.411 -3.757 -20.695 1.00 97.75 243 LEU A CA 1
ATOM 1885 C C . LEU A 1 243 ? 18.069 -4.711 -19.686 1.00 97.75 243 LEU A C 1
ATOM 1887 O O . LEU A 1 243 ? 17.415 -5.649 -19.228 1.00 97.75 243 LEU A O 1
ATOM 1891 N N . GLU A 1 244 ? 19.311 -4.432 -19.281 1.00 97.81 244 GLU A N 1
ATOM 1892 C CA . GLU A 1 244 ? 20.002 -5.165 -18.211 1.00 97.81 244 GLU A CA 1
ATOM 1893 C C . GLU A 1 244 ? 19.272 -5.028 -16.866 1.00 97.81 244 GLU A C 1
ATOM 1895 O O . GLU A 1 244 ? 19.211 -5.971 -16.073 1.00 97.81 244 GLU A O 1
ATOM 1900 N N . GLN A 1 245 ? 18.682 -3.862 -16.586 1.00 97.00 245 GLN A N 1
ATOM 1901 C CA . GLN A 1 245 ? 17.895 -3.660 -15.375 1.00 97.00 245 GLN A CA 1
ATOM 1902 C C . GLN A 1 245 ? 16.623 -4.516 -15.362 1.00 97.00 245 GLN A C 1
ATOM 1904 O O . GLN A 1 245 ? 16.315 -5.130 -14.336 1.00 97.00 245 GLN A O 1
ATOM 1909 N N . PHE A 1 246 ? 15.919 -4.610 -16.494 1.00 98.06 246 PHE A N 1
ATOM 1910 C CA . PHE A 1 246 ? 14.786 -5.524 -16.632 1.00 98.06 246 PHE A CA 1
ATOM 1911 C C . PHE A 1 246 ? 15.199 -6.976 -16.371 1.00 98.06 246 PHE A C 1
ATOM 1913 O O . PHE A 1 246 ? 14.523 -7.671 -15.618 1.00 98.06 246 PHE A O 1
ATOM 1920 N N . GLU A 1 247 ? 16.328 -7.421 -16.924 1.00 97.62 247 GLU A N 1
ATOM 1921 C CA . GLU A 1 247 ? 16.826 -8.792 -16.742 1.00 97.62 247 GLU A CA 1
ATOM 1922 C C . GLU A 1 247 ? 17.151 -9.097 -15.276 1.00 97.62 247 GLU A C 1
ATOM 1924 O O . GLU A 1 247 ? 16.671 -10.093 -14.729 1.00 97.62 247 GLU A O 1
ATOM 1929 N N . ARG A 1 248 ? 17.853 -8.187 -14.586 1.00 97.88 248 ARG A N 1
ATOM 1930 C CA . ARG A 1 248 ? 18.113 -8.322 -13.143 1.00 97.88 248 ARG A CA 1
ATOM 1931 C C . ARG A 1 248 ? 16.822 -8.408 -12.329 1.00 97.88 248 ARG A C 1
ATOM 1933 O O . ARG A 1 248 ? 16.741 -9.203 -11.392 1.00 97.88 248 ARG A O 1
ATOM 1940 N N . ALA A 1 249 ? 15.815 -7.602 -12.666 1.00 97.62 249 ALA A N 1
ATOM 1941 C CA . ALA A 1 249 ? 14.530 -7.627 -11.973 1.00 97.62 249 ALA A CA 1
ATOM 1942 C C . ALA A 1 249 ? 13.786 -8.955 -12.194 1.00 97.62 249 ALA A C 1
ATOM 1944 O O . ALA A 1 249 ? 13.220 -9.502 -11.250 1.00 97.62 249 ALA A O 1
ATOM 1945 N N . GLN A 1 250 ? 13.836 -9.518 -13.405 1.00 96.44 250 GLN A N 1
ATOM 1946 C CA . GLN A 1 250 ? 13.255 -10.831 -13.698 1.00 96.44 250 GLN A CA 1
ATOM 1947 C C . GLN A 1 250 ? 13.936 -11.953 -12.920 1.00 96.44 250 GLN A C 1
ATOM 1949 O O . GLN A 1 250 ? 13.260 -12.830 -12.386 1.00 96.44 250 GLN A O 1
ATOM 1954 N N . ASP A 1 251 ? 15.263 -11.926 -12.827 1.00 96.62 251 ASP A N 1
ATOM 1955 C CA . ASP A 1 251 ? 16.003 -12.922 -12.056 1.00 96.62 251 ASP A CA 1
ATOM 1956 C C . ASP A 1 251 ? 15.721 -12.807 -10.556 1.00 96.62 251 ASP A C 1
ATOM 1958 O O . ASP A 1 251 ? 15.594 -13.823 -9.872 1.00 96.62 251 ASP A O 1
ATOM 1962 N N . ALA A 1 252 ? 15.517 -11.591 -10.045 1.00 95.56 252 ALA A N 1
ATOM 1963 C CA . ALA A 1 252 ? 15.106 -11.375 -8.661 1.00 95.56 252 ALA A CA 1
ATOM 1964 C C . ALA A 1 252 ? 13.710 -11.948 -8.339 1.00 95.56 252 ALA A C 1
ATOM 1966 O O . ALA A 1 252 ? 13.484 -12.339 -7.198 1.00 95.56 252 ALA A O 1
ATOM 1967 N N . LEU A 1 253 ? 12.791 -12.030 -9.311 1.00 94.38 253 LEU A N 1
ATOM 1968 C CA . LEU A 1 253 ? 11.444 -12.594 -9.112 1.00 94.38 253 LEU A CA 1
ATOM 1969 C C . LEU A 1 253 ? 11.401 -14.129 -9.104 1.00 94.38 253 LEU A C 1
ATOM 1971 O O . LEU A 1 253 ? 10.431 -14.702 -8.600 1.00 94.38 253 LEU A O 1
ATOM 1975 N N . LYS A 1 254 ? 12.420 -14.789 -9.669 1.00 89.25 254 LYS A N 1
ATOM 1976 C CA . LYS A 1 254 ? 12.541 -16.259 -9.700 1.00 89.25 254 LYS A CA 1
ATOM 1977 C C . LYS A 1 254 ? 13.025 -16.841 -8.365 1.00 89.25 254 LYS A C 1
ATOM 1979 O O . LYS A 1 254 ? 12.821 -18.030 -8.127 1.00 89.25 254 LYS A O 1
ATOM 1984 N N . ASN A 1 255 ? 13.664 -16.016 -7.533 1.00 66.81 255 ASN A N 1
ATOM 1985 C CA . ASN A 1 255 ? 14.235 -16.375 -6.230 1.00 66.81 255 ASN A CA 1
ATOM 1986 C C . ASN A 1 255 ? 13.258 -16.070 -5.073 1.00 66.81 255 ASN A C 1
ATOM 1988 O O . ASN A 1 255 ? 13.235 -16.817 -4.073 1.00 66.81 255 ASN A O 1
#

Mean predicted aligned error: 3.91 Å